Protein AF-A0A6A4ZRY7-F1 (afdb_monomer_lite)

pLDDT: mean 77.62, std 22.03, range [27.09, 97.88]

Structure (mmCIF, N/CA/C/O backbone):
data_AF-A0A6A4ZRY7-F1
#
_entry.id   AF-A0A6A4ZRY7-F1
#
loop_
_atom_site.group_PDB
_atom_site.id
_atom_site.type_symbol
_atom_site.label_atom_id
_atom_site.label_alt_id
_atom_site.label_comp_id
_atom_site.label_asym_id
_atom_site.label_entity_id
_atom_site.label_seq_id
_atom_site.pdbx_PDB_ins_code
_atom_site.Cartn_x
_atom_site.Cartn_y
_atom_site.Cartn_z
_atom_site.occupancy
_atom_site.B_iso_or_equiv
_atom_site.auth_seq_id
_atom_site.auth_comp_id
_atom_site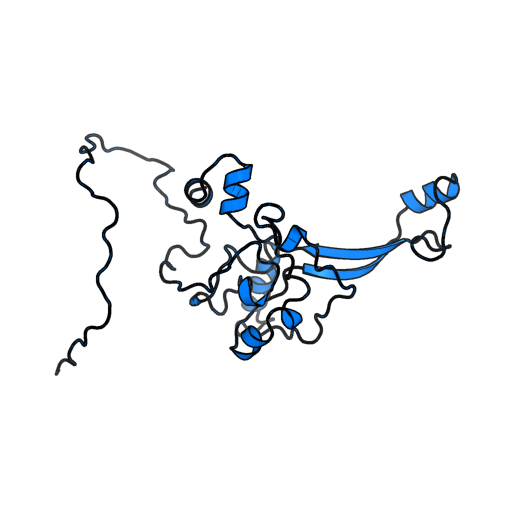.auth_asym_id
_atom_site.auth_atom_id
_atom_site.pdbx_PDB_model_num
ATOM 1 N N . MET A 1 1 ? 47.381 -11.013 -27.608 1.00 44.03 1 MET A N 1
ATOM 2 C CA . MET A 1 1 ? 46.246 -10.418 -28.343 1.00 44.03 1 MET A CA 1
ATOM 3 C C . MET A 1 1 ? 45.794 -11.382 -29.425 1.00 44.03 1 MET A C 1
ATOM 5 O O . MET A 1 1 ? 46.589 -11.689 -30.299 1.00 44.03 1 MET A O 1
ATOM 9 N N . ALA A 1 2 ? 44.540 -11.823 -29.379 1.00 30.62 2 ALA A N 1
ATOM 10 C CA . ALA A 1 2 ? 43.789 -12.268 -30.549 1.00 30.62 2 ALA A CA 1
ATOM 11 C C . ALA A 1 2 ? 42.305 -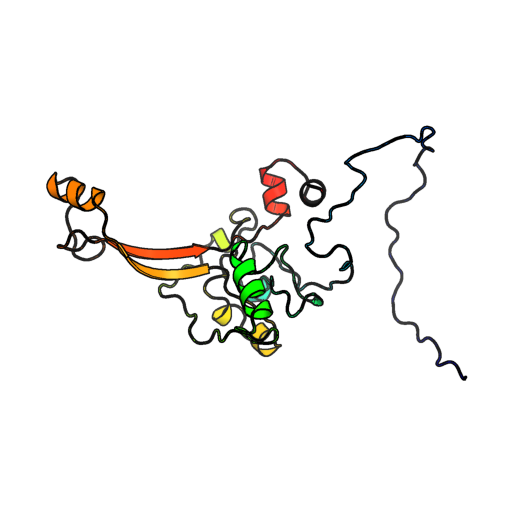12.015 -30.251 1.00 30.62 2 ALA A C 1
ATOM 13 O O . ALA A 1 2 ? 41.768 -12.486 -29.253 1.00 30.62 2 ALA A O 1
ATOM 14 N N . SER A 1 3 ? 41.714 -11.155 -31.075 1.00 31.28 3 SER A N 1
ATOM 15 C CA . SER A 1 3 ? 40.370 -10.593 -30.957 1.00 31.28 3 SER A CA 1
ATOM 16 C C . SER A 1 3 ? 39.295 -11.665 -31.151 1.00 31.28 3 SER A C 1
ATOM 18 O O . SER A 1 3 ? 39.283 -12.357 -32.171 1.00 31.28 3 SER A O 1
ATOM 20 N N . LEU A 1 4 ? 38.374 -11.783 -30.190 1.00 29.19 4 LEU A N 1
ATOM 21 C CA . LEU A 1 4 ? 37.148 -12.560 -30.355 1.00 29.19 4 LEU A CA 1
ATOM 22 C C . LEU A 1 4 ? 36.132 -11.736 -31.159 1.00 29.19 4 LEU A C 1
ATOM 24 O O . LEU A 1 4 ? 35.782 -10.608 -30.811 1.00 29.19 4 LEU A O 1
ATOM 28 N N . LYS A 1 5 ? 35.703 -12.329 -32.276 1.00 32.12 5 LYS A N 1
ATOM 29 C CA . LYS A 1 5 ? 34.790 -11.787 -33.289 1.00 32.12 5 LYS A CA 1
ATOM 30 C C . LYS A 1 5 ? 33.473 -11.274 -32.689 1.00 32.12 5 LYS A C 1
ATOM 32 O O . LYS A 1 5 ? 32.834 -11.955 -31.892 1.00 32.12 5 LYS A O 1
ATOM 37 N N . LYS A 1 6 ? 33.016 -10.115 -33.180 1.00 28.78 6 LYS A N 1
ATOM 38 C CA . LYS A 1 6 ? 31.637 -9.629 -33.016 1.00 28.78 6 LYS A CA 1
ATOM 39 C C . LYS A 1 6 ? 30.668 -10.595 -33.699 1.00 28.78 6 LYS A C 1
ATOM 41 O O . LYS A 1 6 ? 30.752 -10.783 -34.911 1.00 28.78 6 LYS A O 1
ATOM 46 N N . VAL A 1 7 ? 29.720 -11.134 -32.937 1.00 29.03 7 VAL A N 1
ATOM 47 C CA . VAL A 1 7 ? 28.514 -11.771 -33.476 1.00 29.03 7 VAL A CA 1
ATOM 48 C C . VAL A 1 7 ? 27.358 -10.781 -33.357 1.00 29.03 7 VAL A C 1
ATOM 50 O O . VAL A 1 7 ? 27.129 -10.173 -32.314 1.00 29.03 7 VAL A O 1
ATOM 53 N N . SER A 1 8 ? 26.685 -10.571 -34.483 1.00 39.78 8 SER A N 1
ATOM 54 C CA . SER A 1 8 ? 25.610 -9.614 -34.707 1.00 39.78 8 SER A CA 1
ATOM 55 C C . SER A 1 8 ? 24.243 -10.220 -34.394 1.00 39.78 8 SER A C 1
ATOM 57 O O . SER A 1 8 ? 23.739 -11.005 -35.192 1.00 39.78 8 SER A O 1
ATOM 59 N N . THR A 1 9 ? 23.592 -9.793 -33.314 1.00 29.89 9 THR A N 1
ATOM 60 C CA . THR A 1 9 ? 22.144 -10.004 -33.125 1.00 29.89 9 THR A CA 1
ATOM 61 C C . THR A 1 9 ? 21.521 -8.886 -32.291 1.00 29.89 9 THR A C 1
ATOM 63 O O . THR A 1 9 ? 20.995 -9.127 -31.212 1.00 29.89 9 THR A O 1
ATOM 66 N N . LEU A 1 10 ? 21.553 -7.648 -32.785 1.00 27.09 10 LEU A N 1
ATOM 67 C CA . LEU A 1 10 ? 20.585 -6.629 -32.369 1.00 27.09 10 LEU A CA 1
ATOM 68 C C . LEU A 1 10 ? 20.109 -5.881 -33.614 1.00 27.09 10 LEU A C 1
ATOM 70 O O . LEU A 1 10 ? 20.892 -5.270 -34.340 1.00 27.09 10 LEU A O 1
ATOM 74 N N . GLY A 1 11 ? 18.814 -6.034 -33.890 1.00 30.30 11 GLY A N 1
ATOM 75 C CA . GLY A 1 11 ? 18.128 -5.489 -35.051 1.00 30.30 11 GLY A CA 1
ATOM 76 C C . GLY A 1 11 ? 18.114 -3.959 -35.099 1.00 30.30 11 GLY A C 1
ATOM 77 O O . GLY A 1 11 ? 18.392 -3.260 -34.128 1.00 30.30 11 GLY A O 1
ATOM 78 N N . LYS A 1 12 ? 17.784 -3.457 -36.290 1.00 27.72 12 LYS A N 1
ATOM 79 C CA . LYS A 1 12 ? 17.753 -2.046 -36.688 1.00 27.72 12 LYS A CA 1
ATOM 80 C C . LYS A 1 12 ? 17.023 -1.159 -35.662 1.00 27.72 12 LYS A C 1
ATOM 82 O O . LYS A 1 12 ? 15.825 -1.324 -35.436 1.00 27.72 12 LYS A O 1
ATOM 87 N N . ARG A 1 13 ? 17.731 -0.160 -35.115 1.00 30.47 13 ARG A N 1
ATOM 88 C CA . ARG A 1 13 ? 17.136 1.020 -34.457 1.00 30.47 13 ARG A CA 1
ATOM 89 C C . ARG A 1 13 ? 16.128 1.668 -35.417 1.00 30.47 13 ARG A C 1
ATOM 91 O O . ARG A 1 13 ? 16.496 2.007 -36.540 1.00 30.47 13 ARG A O 1
ATOM 98 N N . LYS A 1 14 ? 14.884 1.884 -34.978 1.00 31.78 14 LYS A N 1
ATOM 99 C CA . LYS A 1 14 ? 13.986 2.845 -35.638 1.00 31.78 14 LYS A CA 1
ATOM 100 C C . LYS A 1 14 ? 14.474 4.261 -35.315 1.00 31.78 14 LYS A C 1
ATOM 102 O O . LYS A 1 14 ? 14.733 4.563 -34.152 1.00 31.78 14 LYS A O 1
ATOM 107 N N . LYS A 1 15 ? 14.626 5.088 -36.354 1.00 30.14 15 LYS A N 1
ATOM 108 C CA . LYS A 1 15 ? 14.909 6.525 -36.254 1.00 30.14 15 LYS A CA 1
ATOM 109 C C . LYS A 1 15 ? 13.755 7.219 -35.522 1.00 30.14 15 LYS A C 1
ATOM 111 O O . LYS A 1 15 ? 12.595 6.965 -35.844 1.00 30.14 15 LYS A O 1
ATOM 116 N N . SER A 1 16 ? 14.076 8.065 -34.544 1.00 31.84 16 SER A N 1
ATOM 117 C CA . SER A 1 16 ? 13.169 9.126 -34.108 1.00 31.84 16 SER A CA 1
ATOM 118 C C . SER A 1 16 ? 13.023 10.129 -35.251 1.00 31.84 16 SER A C 1
ATOM 120 O O . SER A 1 16 ? 13.974 10.328 -36.003 1.00 31.84 16 SER A O 1
ATOM 122 N N . ILE A 1 17 ? 11.828 10.698 -35.366 1.00 34.66 17 ILE A N 1
ATOM 123 C CA . ILE A 1 17 ? 11.407 11.708 -36.345 1.00 34.66 17 ILE A CA 1
ATOM 124 C C . ILE A 1 17 ? 12.492 12.777 -36.577 1.00 34.66 17 ILE A C 1
ATOM 126 O O . ILE A 1 17 ? 13.197 13.166 -35.645 1.00 34.66 17 ILE A O 1
ATOM 130 N N . ASP A 1 18 ? 12.632 13.154 -37.849 1.00 30.80 18 ASP A N 1
ATOM 131 C CA . ASP A 1 18 ? 13.778 13.799 -38.486 1.00 30.80 18 ASP A CA 1
ATOM 132 C C . ASP A 1 18 ? 14.242 15.130 -37.871 1.00 30.80 18 ASP A C 1
ATOM 134 O O . ASP A 1 18 ? 13.465 15.953 -37.391 1.00 30.80 18 ASP A O 1
ATOM 138 N N . ALA A 1 19 ? 15.561 15.324 -37.925 1.00 37.78 19 ALA A N 1
ATOM 139 C CA . ALA A 1 19 ? 16.319 16.455 -37.397 1.00 37.78 19 ALA A CA 1
ATOM 140 C C . ALA A 1 19 ? 16.513 17.590 -38.427 1.00 37.78 19 ALA A C 1
ATOM 142 O O . ALA A 1 19 ? 17.514 18.301 -38.365 1.00 37.78 19 ALA A O 1
ATOM 143 N N . GLU A 1 20 ? 15.611 17.743 -39.399 1.00 33.19 20 GLU A N 1
ATOM 144 C CA . GLU A 1 20 ? 15.870 18.590 -40.578 1.00 33.19 20 GLU A CA 1
ATOM 145 C C . GLU A 1 20 ? 15.291 20.017 -40.504 1.00 33.19 20 GLU A C 1
ATOM 147 O O . GLU A 1 20 ? 15.592 20.817 -41.380 1.00 33.19 20 GLU A O 1
ATOM 152 N N . ASP A 1 21 ? 14.596 20.403 -39.422 1.00 41.97 21 ASP A N 1
ATOM 153 C CA . ASP A 1 21 ? 13.997 21.752 -39.278 1.00 41.97 21 ASP A CA 1
ATOM 154 C C . ASP A 1 21 ? 14.463 22.567 -38.050 1.00 41.97 21 ASP A C 1
ATOM 156 O O . ASP A 1 21 ? 13.791 23.494 -37.591 1.00 41.97 21 ASP A O 1
ATOM 160 N N . VAL A 1 22 ? 15.642 22.280 -37.489 1.00 39.84 22 VAL A N 1
ATOM 161 C CA . VAL A 1 22 ? 16.152 23.058 -36.343 1.00 39.84 22 VAL A CA 1
ATOM 162 C C . VAL A 1 22 ? 17.015 24.231 -36.830 1.00 39.84 22 VAL A C 1
ATOM 164 O O . VAL A 1 22 ? 18.187 24.057 -37.166 1.00 39.84 22 VAL A O 1
ATOM 167 N N . LYS A 1 23 ? 16.447 25.448 -36.857 1.00 39.97 23 LYS A N 1
ATOM 168 C CA . LYS A 1 23 ? 17.207 26.696 -37.084 1.00 39.97 23 LYS A CA 1
ATOM 169 C C . LYS A 1 23 ? 18.342 26.844 -36.054 1.00 39.97 23 LYS A C 1
ATOM 171 O O . LYS A 1 23 ? 18.151 26.571 -34.870 1.00 39.97 23 LYS A O 1
ATOM 176 N N . LYS A 1 24 ? 19.513 27.314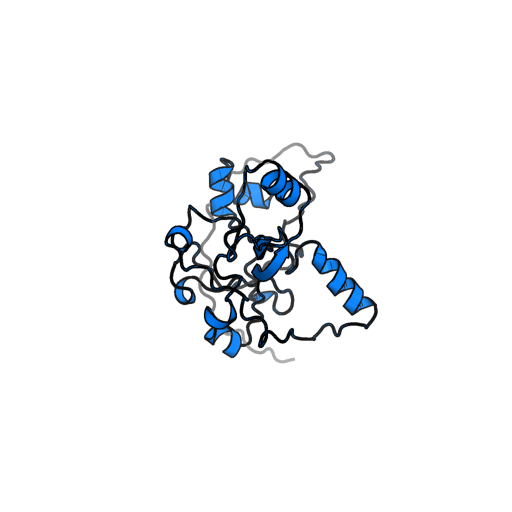 -36.508 1.00 42.16 24 LYS A N 1
ATOM 177 C CA . LYS A 1 24 ? 20.669 27.644 -35.651 1.00 42.16 24 LYS A CA 1
ATOM 178 C C . LYS A 1 24 ? 20.306 28.770 -34.676 1.00 42.16 24 LYS A C 1
ATOM 180 O O . LYS A 1 24 ? 19.786 29.797 -35.095 1.00 42.16 24 LYS A O 1
ATOM 185 N N . ILE A 1 25 ? 20.600 28.560 -33.395 1.00 42.06 25 ILE A N 1
ATOM 186 C CA . ILE A 1 25 ? 20.419 29.546 -32.322 1.00 42.06 25 ILE A CA 1
ATOM 187 C C . ILE A 1 25 ? 21.682 30.410 -32.260 1.00 42.06 25 ILE A C 1
ATOM 189 O O . ILE A 1 25 ? 22.781 29.872 -32.107 1.00 42.06 25 ILE A O 1
ATOM 193 N N . GLU A 1 26 ? 21.514 31.721 -32.430 1.00 38.00 26 GLU A N 1
ATOM 194 C CA . GLU A 1 26 ? 22.607 32.676 -32.661 1.00 38.00 26 GLU A CA 1
ATOM 195 C C . GLU A 1 26 ? 23.135 33.376 -31.403 1.00 38.00 26 GLU A C 1
ATOM 197 O O . GLU A 1 26 ? 24.244 33.892 -31.465 1.00 38.00 26 GLU A O 1
ATOM 202 N N . ASP A 1 27 ? 22.451 33.316 -30.254 1.00 40.22 27 ASP A N 1
ATOM 203 C CA . ASP A 1 27 ? 22.937 33.971 -29.031 1.00 40.22 27 ASP A CA 1
ATOM 204 C C . ASP A 1 27 ? 23.208 32.993 -27.887 1.00 40.22 27 ASP A C 1
ATOM 206 O O . ASP A 1 27 ? 22.335 32.256 -27.417 1.00 40.22 27 ASP A O 1
ATOM 210 N N . LYS A 1 28 ? 24.466 33.015 -27.444 1.00 48.69 28 LYS A N 1
ATOM 211 C CA . LYS A 1 28 ? 24.989 32.363 -26.247 1.00 48.69 28 LYS A CA 1
ATOM 212 C C . LYS A 1 28 ? 25.389 33.456 -25.274 1.00 48.69 28 LYS A C 1
ATOM 214 O O . LYS A 1 28 ? 26.201 34.285 -25.668 1.00 48.69 28 LYS A O 1
ATOM 219 N N . ASP A 1 29 ? 24.828 33.382 -24.064 1.00 41.84 29 ASP A N 1
ATOM 220 C CA . ASP A 1 29 ? 25.338 33.870 -22.766 1.00 41.84 29 ASP A CA 1
ATOM 221 C C . ASP A 1 29 ? 24.179 34.455 -21.926 1.00 41.84 29 ASP A C 1
ATOM 223 O O . ASP A 1 29 ? 23.365 35.204 -22.444 1.00 41.84 29 ASP A O 1
ATOM 227 N N . LEU A 1 30 ? 23.959 34.183 -20.634 1.00 48.75 30 LEU A N 1
ATOM 228 C CA . LEU A 1 30 ? 24.671 33.449 -19.585 1.00 48.75 30 LEU A CA 1
ATOM 229 C C . LEU A 1 30 ? 23.637 33.097 -18.484 1.00 48.75 30 LEU A C 1
ATOM 231 O O . LEU A 1 30 ? 22.842 33.946 -18.092 1.00 48.75 30 LEU A O 1
ATOM 235 N N . PHE A 1 31 ? 23.707 31.863 -17.968 1.00 38.97 31 PHE A N 1
ATOM 236 C CA . PHE A 1 31 ? 22.942 31.285 -16.842 1.00 38.97 31 PHE A CA 1
ATOM 237 C C . PHE A 1 31 ? 21.414 31.111 -17.027 1.00 38.97 31 PHE A C 1
ATOM 239 O O . PHE A 1 31 ? 20.624 32.014 -16.768 1.00 38.97 31 PHE A O 1
ATOM 246 N N . ASP A 1 32 ? 20.995 29.883 -17.369 1.00 43.53 32 ASP A N 1
ATOM 247 C CA . ASP A 1 32 ? 19.593 29.436 -17.319 1.00 43.53 32 ASP A CA 1
ATOM 248 C C . ASP A 1 32 ? 19.432 28.327 -16.254 1.00 43.53 32 ASP A C 1
ATOM 250 O O . ASP A 1 32 ? 19.996 27.238 -16.426 1.00 43.53 32 ASP A O 1
ATOM 254 N N . PRO A 1 33 ? 18.665 28.535 -15.168 1.00 39.03 33 PRO A N 1
ATOM 255 C CA . PRO A 1 33 ? 18.362 27.497 -14.178 1.00 39.03 33 PRO A CA 1
ATOM 256 C C . PRO A 1 33 ? 17.588 26.290 -14.751 1.00 39.03 33 PRO A C 1
ATOM 258 O O . PRO A 1 33 ? 17.473 25.278 -14.066 1.00 39.03 33 PRO A O 1
ATOM 261 N N . LYS A 1 34 ? 17.125 26.334 -16.012 1.00 41.97 34 LYS A N 1
ATOM 262 C CA . LYS A 1 34 ? 16.603 25.171 -16.762 1.00 41.97 34 LYS A CA 1
ATOM 263 C C . LYS A 1 34 ? 17.686 24.273 -17.373 1.00 41.97 34 LYS A C 1
ATOM 265 O O . LYS A 1 34 ? 17.364 23.222 -17.922 1.00 41.97 34 LYS A O 1
ATOM 270 N N . SER A 1 35 ? 18.958 24.669 -17.315 1.00 39.56 35 SER A N 1
ATOM 271 C CA . SER A 1 35 ? 20.072 23.907 -17.904 1.00 39.56 35 SER A CA 1
ATOM 272 C C . SER A 1 35 ? 20.676 22.855 -16.968 1.00 39.56 35 SER A C 1
ATOM 274 O O . SER A 1 35 ? 21.446 22.007 -17.419 1.00 39.56 35 SER A O 1
ATOM 276 N N . VAL A 1 36 ? 20.286 22.838 -15.688 1.00 38.78 36 VAL A N 1
ATOM 277 C CA . VAL A 1 36 ? 20.593 21.716 -14.795 1.00 38.78 36 VAL A CA 1
ATOM 278 C C . VAL A 1 36 ? 19.441 20.724 -14.870 1.00 38.78 36 VAL A C 1
ATOM 280 O O . VAL A 1 36 ? 18.435 20.833 -14.177 1.00 38.78 36 VAL A O 1
ATOM 283 N N . TYR A 1 37 ? 19.605 19.753 -15.763 1.00 51.06 37 TYR A N 1
ATOM 284 C CA . TYR A 1 37 ? 18.761 18.572 -15.855 1.00 51.06 37 TYR A CA 1
ATOM 285 C C . TYR A 1 37 ? 18.793 17.809 -14.525 1.00 51.06 37 TYR A C 1
ATOM 287 O O . TYR A 1 37 ? 19.747 17.087 -14.231 1.00 51.06 37 TYR A O 1
ATOM 295 N N . VAL A 1 38 ? 17.740 17.945 -13.723 1.00 44.78 38 VAL A N 1
ATOM 296 C CA . VAL A 1 38 ? 17.466 17.018 -12.627 1.00 44.78 38 VAL A CA 1
ATOM 297 C C . VAL A 1 38 ? 16.406 16.053 -13.135 1.00 44.78 38 VAL A C 1
ATOM 299 O O . VAL A 1 38 ? 15.219 16.354 -13.151 1.00 44.78 38 VAL A O 1
ATOM 302 N N . SER A 1 39 ? 16.839 14.884 -13.609 1.00 44.38 39 SER A N 1
ATOM 303 C CA . SER A 1 39 ? 15.909 13.785 -13.865 1.00 44.38 39 SER A CA 1
ATOM 304 C C . SER A 1 39 ? 15.162 13.469 -12.569 1.00 44.38 39 SER A C 1
ATOM 306 O O . SER A 1 39 ? 15.805 13.209 -11.553 1.00 44.38 39 SER A O 1
ATOM 308 N N . LEU A 1 40 ? 13.82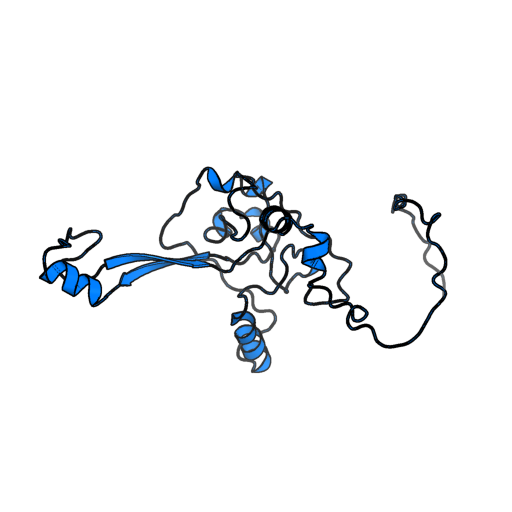8 13.376 -12.599 1.00 44.59 40 LEU A N 1
ATOM 309 C CA . LEU A 1 40 ? 13.025 12.874 -11.469 1.00 44.59 40 LEU A CA 1
ATOM 310 C C . LEU A 1 40 ? 13.360 11.427 -11.055 1.00 44.59 40 LEU A C 1
ATOM 312 O O . LEU A 1 40 ? 12.786 10.871 -10.117 1.00 44.59 40 LEU A O 1
ATOM 316 N N . THR A 1 41 ? 14.281 10.769 -11.750 1.00 47.09 41 THR A N 1
ATOM 317 C CA . THR A 1 41 ? 14.862 9.513 -11.297 1.00 47.09 41 THR A CA 1
ATOM 318 C C . THR A 1 41 ? 15.947 9.802 -10.270 1.00 47.09 41 THR A C 1
ATOM 320 O O . T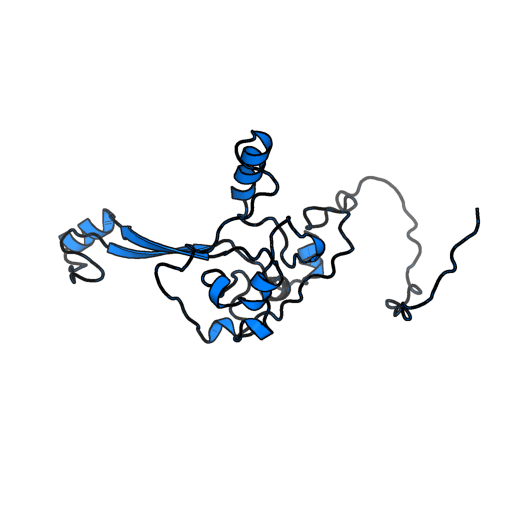HR A 1 41 ? 16.915 10.487 -10.581 1.00 47.09 41 THR A O 1
ATOM 323 N N . SER A 1 42 ? 15.860 9.184 -9.091 1.00 41.31 42 SER A N 1
ATOM 324 C CA . SER A 1 42 ? 16.861 9.286 -8.016 1.00 41.31 42 SER A CA 1
ATOM 325 C C . SER A 1 42 ? 18.310 8.943 -8.431 1.00 41.31 42 SER A C 1
ATOM 327 O O . SER A 1 42 ? 19.216 9.116 -7.624 1.00 41.31 42 SER A O 1
ATOM 329 N N . HIS A 1 43 ? 18.541 8.470 -9.665 1.00 43.47 43 HIS A N 1
ATOM 330 C CA . HIS A 1 43 ? 19.849 8.146 -10.233 1.00 43.47 43 HIS A CA 1
ATOM 331 C C . HIS A 1 43 ? 19.924 8.564 -11.716 1.00 43.47 43 HIS A C 1
ATOM 333 O O . HIS A 1 43 ? 19.386 7.873 -12.584 1.00 43.47 43 HIS A O 1
ATOM 339 N N . ALA A 1 44 ? 20.608 9.677 -12.001 1.00 33.38 44 ALA A N 1
ATOM 340 C CA . ALA A 1 44 ? 20.731 10.290 -13.332 1.00 33.38 44 ALA A CA 1
ATOM 341 C C . ALA A 1 44 ? 21.403 9.399 -14.405 1.00 33.38 44 ALA A C 1
ATOM 343 O O . ALA A 1 44 ? 21.228 9.642 -15.595 1.00 33.38 44 ALA A O 1
ATOM 344 N N . GLU A 1 45 ? 22.119 8.342 -14.008 1.00 38.34 45 GLU A N 1
ATOM 345 C CA . GLU A 1 45 ? 22.890 7.473 -14.916 1.00 38.34 45 GLU A CA 1
ATOM 346 C C . GLU A 1 45 ? 22.197 6.144 -15.275 1.00 38.34 45 GLU A C 1
ATOM 348 O O . GLU A 1 45 ? 22.724 5.350 -16.051 1.00 38.34 45 GLU A O 1
ATOM 353 N N . THR A 1 46 ? 20.991 5.881 -14.763 1.00 48.25 46 THR A N 1
ATOM 354 C CA . THR A 1 46 ? 20.328 4.567 -14.924 1.00 48.25 46 THR A CA 1
ATOM 355 C C . THR A 1 46 ? 19.410 4.509 -16.151 1.00 48.25 46 THR A C 1
ATOM 357 O O . THR A 1 46 ? 18.325 3.931 -16.112 1.00 48.25 46 THR A O 1
ATOM 360 N N . PHE A 1 47 ? 19.821 5.105 -17.273 1.00 37.25 47 PHE A N 1
ATOM 361 C CA . PHE A 1 47 ? 19.134 4.955 -18.563 1.00 37.25 47 PHE A CA 1
ATOM 362 C C . PHE A 1 47 ? 19.538 3.625 -19.222 1.00 37.25 47 PHE A C 1
ATOM 364 O O . PHE A 1 47 ? 20.303 3.566 -20.180 1.00 37.25 47 PHE A O 1
ATOM 371 N N . GLY A 1 48 ? 19.033 2.529 -18.658 1.00 45.50 48 GLY A N 1
ATOM 372 C CA . GLY A 1 48 ? 19.326 1.162 -19.097 1.00 45.50 48 GLY A CA 1
ATOM 373 C C . GLY A 1 48 ? 18.502 0.108 -18.362 1.00 45.50 48 GLY A C 1
ATOM 374 O O . GLY A 1 48 ? 18.995 -0.981 -18.080 1.00 45.50 48 GLY A O 1
ATOM 375 N N . VAL A 1 49 ? 17.271 0.447 -17.988 1.00 56.38 49 VAL A N 1
ATOM 376 C CA . VAL A 1 49 ? 16.364 -0.452 -17.273 1.00 56.38 49 VAL A CA 1
ATOM 377 C C . VAL A 1 49 ? 15.402 -1.082 -18.273 1.00 56.38 49 VAL A C 1
ATOM 379 O O . VAL A 1 49 ? 14.782 -0.385 -19.075 1.00 56.38 49 VAL A O 1
ATOM 382 N N . GLU A 1 50 ? 15.293 -2.405 -18.239 1.00 64.31 50 GLU A N 1
ATOM 383 C CA . GLU A 1 50 ? 14.229 -3.175 -18.881 1.00 64.31 50 GLU A CA 1
ATOM 384 C C . GLU A 1 50 ? 13.177 -3.448 -17.790 1.00 64.31 50 GLU A C 1
ATOM 386 O O . GLU A 1 50 ? 13.144 -4.542 -17.220 1.00 64.31 50 GLU A O 1
ATOM 391 N N . PRO A 1 51 ? 12.381 -2.431 -17.390 1.00 74.62 51 PRO A N 1
ATOM 392 C CA . PRO A 1 51 ? 11.498 -2.547 -16.242 1.00 74.62 51 PRO A CA 1
ATOM 393 C C . PRO A 1 51 ? 10.421 -3.595 -16.506 1.00 74.62 51 PRO A C 1
ATOM 395 O O . PRO A 1 51 ? 9.945 -3.755 -17.637 1.00 74.62 51 PRO A O 1
ATOM 398 N N . VAL A 1 52 ? 9.953 -4.242 -15.438 1.00 79.25 52 VAL A N 1
ATOM 399 C CA . VAL A 1 52 ? 8.752 -5.077 -15.522 1.00 79.25 52 VAL A CA 1
ATOM 400 C C . VAL A 1 52 ? 7.581 -4.178 -15.917 1.00 79.25 52 VAL A C 1
ATOM 402 O O . VAL A 1 52 ? 7.188 -3.281 -15.167 1.00 79.25 52 VAL A O 1
ATOM 405 N N . ARG A 1 53 ? 7.042 -4.382 -17.123 1.00 80.75 53 ARG A N 1
ATOM 406 C CA . ARG A 1 53 ? 5.959 -3.551 -17.658 1.00 80.75 53 ARG A CA 1
ATOM 407 C C . ARG A 1 53 ? 4.672 -3.789 -16.879 1.00 80.75 53 ARG A C 1
ATOM 409 O O . ARG A 1 53 ? 4.200 -4.918 -16.798 1.00 80.75 53 ARG A O 1
ATOM 416 N N . VAL A 1 54 ? 4.066 -2.704 -16.406 1.00 86.44 54 VAL A N 1
ATOM 417 C CA . VAL A 1 54 ? 2.775 -2.732 -15.712 1.00 86.44 54 VAL A CA 1
ATOM 418 C C . VAL A 1 54 ? 1.672 -2.308 -16.672 1.00 86.44 54 VAL A C 1
ATOM 420 O O . VAL A 1 54 ? 1.727 -1.227 -17.262 1.00 86.44 54 VAL A O 1
ATOM 423 N N . LYS A 1 55 ? 0.637 -3.136 -16.813 1.00 88.56 55 LYS A N 1
ATOM 424 C CA . LYS A 1 55 ? -0.609 -2.776 -17.499 1.00 88.56 55 LYS A CA 1
ATOM 425 C C . LYS A 1 55 ? -1.567 -2.168 -16.480 1.00 88.56 55 LYS A C 1
ATOM 427 O O . LYS A 1 55 ? -2.420 -2.865 -15.936 1.00 88.56 55 LYS A O 1
ATOM 432 N N . TRP A 1 56 ? -1.388 -0.879 -16.194 1.00 89.25 56 TRP A N 1
ATOM 433 C CA . TRP A 1 56 ? -2.182 -0.164 -15.191 1.00 89.25 56 TRP A CA 1
ATOM 434 C C . TRP A 1 56 ? -3.694 -0.309 -15.430 1.00 89.25 56 TRP A C 1
ATOM 436 O O . TRP A 1 56 ? -4.144 -0.375 -16.574 1.00 89.25 56 TRP A O 1
ATOM 446 N N . GLY A 1 57 ? -4.472 -0.379 -14.347 1.00 89.00 57 GLY A N 1
ATOM 447 C CA . GLY A 1 57 ? -5.926 -0.540 -14.414 1.00 89.00 57 GLY A CA 1
ATOM 448 C C . GLY A 1 57 ? -6.401 -1.909 -14.905 1.00 89.00 57 GLY A C 1
ATOM 449 O O . GLY A 1 57 ? -7.514 -2.020 -15.395 1.00 89.00 57 GLY A O 1
ATOM 450 N N . ARG A 1 58 ? -5.590 -2.971 -14.832 1.00 91.75 58 ARG A N 1
ATOM 451 C CA . ARG A 1 58 ? -6.070 -4.342 -15.074 1.00 91.75 58 ARG A CA 1
ATOM 452 C C . ARG A 1 58 ? -6.535 -4.984 -13.769 1.00 91.75 58 ARG A C 1
ATOM 454 O O . ARG A 1 58 ? -5.799 -4.991 -12.789 1.00 91.75 58 ARG A O 1
ATOM 461 N N . ALA A 1 59 ? -7.744 -5.549 -13.792 1.00 89.31 59 ALA A N 1
ATOM 462 C CA . ALA A 1 59 ? -8.364 -6.197 -12.633 1.00 89.31 59 ALA A CA 1
ATOM 463 C C . ALA A 1 59 ? -7.696 -7.525 -12.241 1.00 89.31 59 ALA A C 1
ATOM 465 O O . ALA A 1 59 ? -7.751 -7.910 -11.079 1.00 89.31 59 ALA A O 1
ATOM 466 N N . ILE A 1 60 ? -7.092 -8.228 -13.205 1.00 89.94 60 ILE A N 1
ATOM 467 C CA . ILE A 1 60 ? -6.396 -9.498 -12.971 1.00 89.94 60 ILE A CA 1
ATOM 468 C C . ILE A 1 60 ? -4.923 -9.186 -12.653 1.00 89.94 60 ILE A C 1
ATOM 470 O O . ILE A 1 60 ? -4.249 -8.634 -13.533 1.00 89.94 60 ILE A O 1
ATOM 474 N N . PRO A 1 61 ? -4.418 -9.533 -11.449 1.00 89.00 61 PRO A N 1
ATOM 475 C CA . PRO A 1 61 ? -3.048 -9.238 -11.025 1.00 89.00 61 PRO A CA 1
ATOM 476 C C . PRO A 1 61 ? -1.980 -9.714 -12.009 1.00 89.00 61 PRO A C 1
ATOM 478 O O . PRO A 1 61 ? -1.149 -8.913 -12.434 1.00 89.00 61 PRO A O 1
ATOM 481 N N . ASP A 1 62 ? -2.058 -10.964 -12.464 1.00 85.31 62 ASP A N 1
ATOM 482 C CA . ASP A 1 62 ? -1.048 -11.556 -13.351 1.00 85.31 62 ASP A CA 1
ATOM 483 C C . ASP A 1 62 ? -0.919 -10.808 -14.683 1.00 85.31 62 ASP A C 1
ATOM 485 O O . ASP A 1 62 ? 0.174 -10.618 -15.212 1.00 85.31 62 ASP A O 1
ATOM 489 N N . ILE A 1 63 ? -2.041 -10.311 -15.217 1.00 88.50 63 ILE A N 1
ATOM 490 C CA . ILE A 1 63 ? -2.055 -9.518 -16.453 1.00 88.50 63 ILE A CA 1
ATOM 491 C C . ILE A 1 63 ? -1.539 -8.098 -16.195 1.00 88.50 63 ILE A C 1
ATOM 493 O O . ILE A 1 63 ? -0.916 -7.499 -17.078 1.00 88.50 63 ILE A O 1
ATOM 497 N N . ARG A 1 64 ? -1.834 -7.537 -15.016 1.00 90.19 64 ARG A N 1
ATOM 498 C CA . ARG A 1 64 ? -1.409 -6.196 -14.605 1.00 90.19 64 ARG A CA 1
ATOM 499 C C . ARG A 1 64 ? 0.102 -6.123 -14.406 1.00 90.19 64 ARG A C 1
ATOM 501 O O . ARG A 1 64 ? 0.712 -5.164 -14.872 1.00 90.19 64 ARG A O 1
ATOM 508 N N . GLY A 1 65 ? 0.667 -7.106 -13.714 1.00 89.44 65 GLY A N 1
ATOM 509 C CA . GLY A 1 65 ? 2.028 -7.084 -13.190 1.00 89.44 65 GLY A CA 1
ATOM 510 C C . GLY A 1 65 ? 2.159 -6.331 -11.849 1.00 89.44 65 GLY A C 1
ATOM 511 O O . GLY A 1 65 ? 1.303 -5.500 -11.505 1.00 89.44 65 GLY A O 1
ATOM 512 N N . PRO A 1 66 ? 3.223 -6.623 -11.079 1.00 91.44 66 PRO A N 1
ATOM 513 C CA . PRO A 1 66 ? 3.474 -6.027 -9.769 1.00 91.44 66 PRO A CA 1
ATOM 514 C C . PRO A 1 66 ? 4.095 -4.632 -9.861 1.00 91.44 66 PRO A C 1
ATOM 516 O O . PRO A 1 66 ? 4.756 -4.282 -10.842 1.00 91.44 66 PRO A O 1
ATOM 519 N N . ILE A 1 67 ? 3.955 -3.858 -8.785 1.00 91.25 67 ILE A N 1
ATOM 520 C CA . ILE A 1 67 ? 4.735 -2.637 -8.578 1.00 91.25 67 ILE A CA 1
ATOM 521 C C . ILE A 1 67 ? 6.039 -2.995 -7.867 1.00 91.25 67 ILE A C 1
ATOM 523 O O . ILE A 1 67 ? 6.043 -3.606 -6.802 1.00 91.25 67 ILE A O 1
ATOM 527 N N . ILE A 1 68 ? 7.159 -2.600 -8.465 1.00 87.75 68 ILE A N 1
ATOM 528 C CA . ILE A 1 68 ? 8.508 -2.871 -7.974 1.00 87.75 68 ILE A CA 1
ATOM 529 C C . ILE A 1 68 ? 9.203 -1.525 -7.784 1.00 87.75 68 ILE A C 1
ATOM 531 O O . ILE A 1 68 ? 9.604 -0.882 -8.754 1.00 87.75 68 ILE A O 1
ATOM 535 N N . GLY A 1 69 ? 9.327 -1.104 -6.523 1.00 81.44 69 GLY A N 1
ATOM 536 C CA . GLY A 1 69 ? 9.988 0.142 -6.101 1.00 81.44 69 GLY A CA 1
ATOM 537 C C . GLY A 1 69 ? 11.250 -0.068 -5.255 1.00 81.44 69 GLY A C 1
ATOM 538 O O . GLY A 1 69 ? 11.765 0.878 -4.663 1.00 81.44 69 GLY A O 1
ATOM 539 N N . THR A 1 70 ? 11.724 -1.311 -5.134 1.00 78.81 70 THR A N 1
ATOM 540 C CA . THR A 1 70 ? 12.956 -1.642 -4.402 1.00 78.81 70 THR A CA 1
ATOM 541 C C . THR A 1 70 ? 14.200 -1.243 -5.199 1.00 78.81 70 THR A C 1
ATOM 543 O O . THR A 1 70 ? 14.222 -1.360 -6.424 1.00 78.81 70 THR A O 1
ATOM 546 N N . ASN A 1 71 ? 15.257 -0.847 -4.486 1.00 72.31 71 ASN A N 1
ATOM 547 C CA . ASN A 1 71 ? 16.578 -0.571 -5.067 1.00 72.31 71 ASN A CA 1
ATOM 548 C C . ASN A 1 71 ? 17.509 -1.800 -5.036 1.00 72.31 71 ASN A C 1
ATOM 550 O O . ASN A 1 71 ? 18.702 -1.702 -5.302 1.00 72.31 71 ASN A O 1
ATOM 554 N N . ARG A 1 72 ? 17.012 -2.978 -4.625 1.00 74.38 72 ARG A N 1
ATOM 555 C CA . ARG A 1 72 ? 17.818 -4.211 -4.669 1.00 74.38 72 ARG A CA 1
ATOM 556 C C . ARG A 1 72 ? 18.072 -4.656 -6.109 1.00 74.38 72 ARG A C 1
ATOM 558 O O . ARG A 1 72 ? 19.156 -5.135 -6.425 1.00 74.38 72 ARG A O 1
ATOM 565 N N . HIS A 1 73 ? 17.060 -4.521 -6.962 1.00 72.88 73 HIS A N 1
ATOM 566 C CA . HIS A 1 73 ? 17.091 -4.962 -8.350 1.00 72.88 73 HIS A CA 1
ATOM 567 C C . HIS A 1 73 ? 16.699 -3.810 -9.278 1.00 72.88 73 HIS A C 1
ATOM 569 O O . HIS A 1 73 ? 15.644 -3.844 -9.912 1.00 72.88 73 HIS A O 1
ATOM 575 N N . ASP A 1 74 ? 17.564 -2.796 -9.361 1.00 69.44 74 ASP A N 1
ATOM 576 C CA . ASP A 1 74 ? 17.303 -1.557 -10.110 1.00 69.44 74 ASP A CA 1
ATOM 577 C C . ASP A 1 74 ? 16.855 -1.809 -11.556 1.00 69.44 74 ASP A C 1
ATOM 579 O O . ASP A 1 74 ? 15.985 -1.106 -12.060 1.00 69.44 74 ASP A O 1
ATOM 583 N N . LYS A 1 75 ? 17.367 -2.875 -12.190 1.00 74.81 75 LYS A N 1
ATOM 584 C CA . LYS A 1 75 ? 17.009 -3.305 -13.554 1.00 74.81 75 LYS A CA 1
ATOM 585 C C . LYS A 1 75 ? 15.511 -3.539 -13.771 1.00 74.81 75 LYS A C 1
ATOM 587 O O . LYS A 1 75 ? 15.015 -3.262 -14.857 1.00 74.81 75 LYS A O 1
ATOM 592 N N . TYR A 1 76 ? 14.817 -4.057 -12.759 1.00 77.94 76 TYR A N 1
ATOM 593 C CA . TYR A 1 76 ? 13.423 -4.507 -12.859 1.00 77.94 76 TYR A CA 1
ATOM 594 C C . TYR A 1 76 ? 12.423 -3.524 -12.249 1.00 77.94 76 TYR A C 1
ATOM 596 O O . TYR A 1 76 ? 11.211 -3.732 -12.346 1.00 77.94 76 TYR A O 1
ATOM 604 N N . ARG A 1 77 ? 12.925 -2.461 -11.619 1.00 81.25 77 ARG A N 1
ATOM 605 C CA . ARG A 1 77 ? 12.135 -1.427 -10.963 1.00 81.25 77 ARG A CA 1
ATOM 606 C C . ARG A 1 77 ? 11.254 -0.700 -11.978 1.00 81.25 77 ARG A C 1
ATOM 608 O O . ARG A 1 77 ? 11.724 -0.274 -13.027 1.00 81.25 77 ARG A O 1
ATOM 615 N N . ASN A 1 78 ? 9.978 -0.531 -11.648 1.00 84.31 78 ASN A N 1
ATOM 616 C CA . ASN A 1 78 ? 8.985 0.126 -12.504 1.00 84.31 78 ASN A CA 1
ATOM 617 C C . ASN A 1 78 ? 8.276 1.312 -11.825 1.00 84.31 78 ASN A C 1
ATOM 619 O O . ASN A 1 78 ? 7.392 1.923 -12.424 1.00 84.31 78 ASN A O 1
ATOM 623 N N . ALA A 1 79 ? 8.694 1.665 -10.607 1.00 84.88 79 ALA A N 1
ATOM 624 C CA . ALA A 1 79 ? 8.227 2.830 -9.863 1.00 84.88 79 ALA A CA 1
ATOM 625 C C . ALA A 1 79 ? 9.356 3.848 -9.630 1.00 84.88 79 ALA A C 1
ATOM 627 O O . ALA A 1 79 ? 10.512 3.478 -9.416 1.00 84.88 79 ALA A O 1
ATOM 628 N N . ILE A 1 80 ? 9.017 5.139 -9.639 1.00 78.19 80 ILE A N 1
ATOM 629 C CA . ILE A 1 80 ? 9.927 6.237 -9.269 1.00 78.19 80 ILE A CA 1
ATOM 630 C C . ILE A 1 80 ? 9.939 6.394 -7.737 1.00 78.19 80 ILE A C 1
ATOM 632 O O . ILE A 1 80 ? 8.941 6.118 -7.080 1.00 78.19 80 ILE A O 1
ATOM 636 N N . GLY A 1 81 ? 11.066 6.835 -7.169 1.00 76.00 81 GLY A N 1
ATOM 637 C CA . GLY A 1 81 ? 11.276 6.939 -5.718 1.00 76.00 81 GLY A CA 1
ATOM 638 C C . GLY A 1 81 ? 11.658 5.618 -5.035 1.00 76.00 81 GLY A C 1
ATOM 639 O O . GLY A 1 81 ? 11.707 4.567 -5.671 1.00 76.00 81 GLY A O 1
ATOM 640 N N . ALA A 1 82 ? 11.980 5.677 -3.746 1.00 72.94 82 ALA A N 1
ATOM 641 C CA . ALA A 1 82 ? 12.325 4.500 -2.952 1.00 72.94 82 ALA A CA 1
ATOM 642 C C . ALA A 1 82 ? 11.095 3.957 -2.209 1.00 72.94 82 ALA A C 1
ATOM 644 O O . ALA A 1 82 ? 10.249 4.725 -1.745 1.00 72.94 82 ALA A O 1
ATOM 645 N N . HIS A 1 83 ? 11.017 2.632 -2.057 1.00 81.62 83 HIS A N 1
ATOM 646 C CA . HIS A 1 83 ? 10.030 1.996 -1.177 1.00 81.62 83 HIS A CA 1
ATOM 647 C C . HIS A 1 83 ? 10.116 2.560 0.257 1.00 81.62 83 HIS A C 1
ATOM 649 O O . HIS A 1 83 ? 11.217 2.770 0.775 1.00 81.62 83 HIS A O 1
ATOM 655 N N . GLY A 1 84 ? 8.959 2.826 0.875 1.00 79.56 84 GLY A N 1
ATOM 656 C CA . GLY A 1 84 ? 8.841 3.474 2.186 1.00 79.56 84 GLY A CA 1
ATOM 657 C C . GLY A 1 84 ? 8.837 5.008 2.161 1.00 79.56 84 GLY A C 1
ATOM 658 O O . GLY A 1 84 ? 8.821 5.630 3.222 1.00 79.56 84 GLY A O 1
ATOM 659 N N . GLY A 1 85 ? 8.874 5.643 0.983 1.00 78.88 85 GLY A N 1
ATOM 660 C CA . GLY A 1 85 ? 8.721 7.096 0.848 1.00 78.88 85 GLY A CA 1
ATOM 661 C C . GLY A 1 85 ? 9.708 7.890 1.713 1.00 78.88 85 GLY A C 1
ATOM 662 O O . GLY A 1 85 ? 10.910 7.624 1.705 1.00 78.88 85 GLY A O 1
ATOM 663 N N . SER A 1 86 ? 9.207 8.848 2.498 1.00 79.75 86 SER A N 1
ATOM 664 C CA . SER A 1 86 ? 10.024 9.641 3.433 1.00 79.75 86 SER A CA 1
ATOM 665 C C . SER A 1 86 ? 10.699 8.794 4.522 1.00 79.75 86 SER A C 1
ATOM 667 O O . SER A 1 86 ? 11.776 9.152 4.996 1.00 79.75 86 SER A O 1
ATOM 669 N N . TYR A 1 87 ? 10.135 7.634 4.871 1.00 84.31 87 TYR A N 1
ATOM 670 C CA . TYR A 1 87 ? 10.714 6.716 5.852 1.00 84.31 87 TYR A CA 1
ATOM 671 C C . TYR A 1 87 ? 11.891 5.897 5.301 1.00 84.31 87 TYR A C 1
ATOM 673 O O . TYR A 1 87 ? 12.590 5.239 6.075 1.00 84.31 87 TYR A O 1
ATOM 681 N N . CYS A 1 88 ? 12.186 5.954 3.995 1.00 83.44 88 CYS A N 1
ATOM 682 C CA . CYS A 1 88 ? 13.337 5.246 3.424 1.00 83.44 88 CYS A CA 1
ATOM 683 C C . CYS A 1 88 ? 14.680 5.673 4.054 1.00 83.44 88 CYS A C 1
ATOM 685 O O . CYS A 1 88 ? 15.622 4.876 4.098 1.00 83.44 88 CYS A O 1
ATOM 687 N N . VAL A 1 89 ? 14.754 6.889 4.613 1.00 87.00 89 VAL A N 1
ATOM 688 C CA . VAL A 1 89 ? 15.935 7.415 5.314 1.00 87.00 89 VAL A CA 1
ATOM 689 C C . VAL A 1 89 ? 16.300 6.548 6.518 1.00 87.00 89 VAL A C 1
ATOM 691 O O . VAL A 1 89 ? 17.480 6.295 6.744 1.00 87.00 89 VAL A O 1
ATOM 694 N N . TYR A 1 90 ? 15.313 6.008 7.243 1.00 89.50 90 TYR A N 1
ATOM 695 C CA . TYR A 1 90 ? 15.569 5.124 8.384 1.00 89.50 90 TYR A CA 1
ATOM 696 C C . TYR A 1 90 ? 16.268 3.834 7.963 1.00 89.50 90 TYR A C 1
ATOM 698 O O . TYR A 1 90 ? 17.160 3.363 8.664 1.00 89.50 90 TYR A O 1
ATOM 706 N N . ARG A 1 91 ? 15.928 3.292 6.785 1.00 86.19 91 ARG A N 1
ATOM 707 C CA . ARG A 1 91 ? 16.659 2.152 6.221 1.00 86.19 91 ARG A CA 1
ATOM 708 C C . ARG A 1 91 ? 18.101 2.538 5.900 1.00 86.19 91 ARG A C 1
ATOM 710 O O . ARG A 1 91 ? 19.007 1.770 6.203 1.00 86.19 91 ARG A O 1
ATOM 717 N N . GLY A 1 92 ? 18.313 3.708 5.295 1.00 87.12 92 GLY A N 1
ATOM 718 C CA . GLY A 1 92 ? 19.653 4.228 5.016 1.00 87.12 92 GLY A CA 1
ATOM 719 C C . GLY A 1 92 ? 20.495 4.363 6.286 1.00 87.12 92 GLY A C 1
ATOM 720 O O . GLY A 1 92 ? 21.614 3.858 6.330 1.00 87.12 92 GLY A O 1
ATOM 721 N N . LEU A 1 93 ? 19.925 4.958 7.337 1.00 92.00 93 LEU A N 1
ATOM 722 C CA . LEU A 1 93 ? 20.579 5.128 8.632 1.00 92.00 93 LEU A CA 1
ATOM 723 C C . LEU A 1 93 ? 20.884 3.787 9.307 1.00 92.00 93 LEU A C 1
ATOM 725 O O . LEU A 1 93 ? 21.994 3.605 9.789 1.00 92.00 93 LEU A O 1
ATOM 729 N N . ALA A 1 94 ? 19.939 2.842 9.303 1.00 91.44 94 ALA A N 1
ATOM 730 C CA . ALA A 1 94 ? 20.137 1.516 9.887 1.00 91.44 94 ALA A CA 1
ATOM 731 C C . ALA A 1 94 ? 21.249 0.724 9.182 1.00 91.44 94 ALA A C 1
ATOM 733 O O . ALA A 1 94 ? 22.004 0.007 9.832 1.00 91.44 94 ALA A O 1
ATOM 734 N N . VAL A 1 95 ? 21.377 0.871 7.859 1.00 90.00 95 VAL A N 1
ATOM 735 C CA . VAL A 1 95 ? 22.492 0.276 7.109 1.00 90.00 95 VAL A CA 1
ATOM 736 C C . VAL A 1 95 ? 23.808 0.978 7.443 1.00 90.00 95 VAL A C 1
ATOM 738 O O . VAL A 1 95 ? 24.809 0.311 7.685 1.00 90.00 95 VAL A O 1
ATOM 741 N N . ALA A 1 96 ? 23.815 2.312 7.495 1.00 91.44 96 ALA A N 1
ATOM 742 C CA . ALA A 1 96 ? 25.015 3.089 7.805 1.00 91.44 96 ALA A CA 1
ATOM 743 C C . ALA A 1 96 ? 25.526 2.859 9.238 1.00 91.44 96 ALA A C 1
ATOM 745 O O . ALA A 1 96 ? 26.734 2.835 9.456 1.00 91.44 96 ALA A O 1
ATOM 746 N N . SER A 1 97 ? 24.627 2.657 10.205 1.00 96.00 97 SER A N 1
ATOM 747 C CA . SER A 1 97 ? 24.973 2.353 11.598 1.00 96.00 97 SER A CA 1
ATOM 748 C C . SER A 1 97 ? 25.325 0.881 11.844 1.00 96.00 97 SER A C 1
ATOM 750 O O . SER A 1 97 ? 25.685 0.527 12.964 1.00 96.00 97 SER A O 1
ATOM 752 N N . GLY A 1 98 ? 25.197 0.013 10.832 1.00 92.94 98 GLY A N 1
ATOM 753 C CA . GLY A 1 98 ? 25.417 -1.431 10.955 1.00 92.94 98 GLY A CA 1
ATOM 754 C C . GLY A 1 98 ? 24.287 -2.198 11.655 1.00 92.94 98 GLY A C 1
ATOM 755 O O . GLY A 1 98 ? 24.401 -3.406 11.839 1.00 92.94 98 GLY A O 1
ATOM 756 N N . ALA A 1 99 ? 23.184 -1.534 12.019 1.00 94.50 99 ALA A N 1
ATOM 757 C CA . ALA A 1 99 ? 22.013 -2.172 12.626 1.00 94.50 99 ALA A CA 1
ATOM 758 C C . ALA A 1 99 ? 21.212 -3.043 11.639 1.00 94.50 99 ALA A C 1
ATOM 760 O O . ALA A 1 99 ? 20.424 -3.891 12.057 1.00 94.50 99 ALA A O 1
ATOM 761 N N . LEU A 1 100 ? 21.389 -2.832 10.331 1.00 89.62 100 LEU A N 1
ATOM 762 C CA . LEU A 1 100 ? 20.757 -3.614 9.273 1.00 89.62 100 LEU A CA 1
ATOM 763 C C . LEU A 1 100 ? 21.771 -3.953 8.179 1.00 89.62 100 LEU A C 1
ATOM 765 O O . LEU A 1 100 ? 22.404 -3.065 7.614 1.00 89.62 100 LEU A O 1
ATOM 769 N N . ASP A 1 101 ? 21.862 -5.226 7.803 1.00 87.88 101 ASP A N 1
ATOM 770 C CA . ASP A 1 101 ? 22.639 -5.606 6.626 1.00 87.88 101 ASP A CA 1
ATOM 771 C C . ASP A 1 101 ? 21.997 -5.053 5.337 1.00 87.88 101 ASP A C 1
ATOM 773 O O . ASP A 1 101 ? 20.793 -5.190 5.092 1.00 87.88 101 ASP A O 1
ATOM 777 N N . LYS A 1 102 ? 22.822 -4.460 4.467 1.00 81.44 102 LYS A N 1
ATOM 778 C CA . LYS A 1 102 ? 22.411 -3.909 3.170 1.00 81.44 102 LYS A CA 1
ATOM 779 C C . LYS A 1 102 ? 21.735 -4.963 2.292 1.00 81.44 102 LYS A C 1
ATOM 781 O O . LYS A 1 102 ? 20.829 -4.607 1.528 1.00 81.44 102 LYS A O 1
ATOM 786 N N . THR A 1 103 ? 22.160 -6.227 2.395 1.00 82.62 103 THR A N 1
ATOM 787 C CA . THR A 1 103 ? 21.632 -7.327 1.577 1.00 82.62 103 THR A CA 1
ATOM 788 C C . THR A 1 103 ? 20.390 -7.995 2.169 1.00 82.62 103 THR A C 1
ATOM 790 O O . THR A 1 103 ? 19.674 -8.677 1.434 1.00 82.62 103 THR A O 1
ATOM 793 N N . SER A 1 104 ? 20.041 -7.694 3.427 1.00 82.25 104 SER A N 1
ATOM 794 C CA . SER A 1 104 ? 18.919 -8.290 4.166 1.00 82.25 104 SER A CA 1
ATOM 795 C C . SER A 1 104 ? 17.576 -8.207 3.433 1.00 82.25 104 SER A C 1
ATOM 797 O O . SER A 1 104 ? 17.108 -7.121 3.058 1.00 82.25 104 SER A O 1
ATOM 799 N N . ASN A 1 105 ? 16.951 -9.366 3.199 1.00 80.38 105 ASN A N 1
ATOM 800 C CA . ASN A 1 105 ? 15.637 -9.500 2.569 1.00 80.38 105 ASN A CA 1
ATOM 801 C C . ASN A 1 105 ? 14.529 -9.495 3.627 1.00 80.38 105 ASN A C 1
ATOM 803 O O . ASN A 1 105 ? 14.603 -10.311 4.544 1.00 80.38 105 ASN A O 1
ATOM 807 N N . PRO A 1 106 ? 13.515 -8.611 3.529 1.00 83.75 106 PRO A N 1
ATOM 808 C CA . PRO A 1 106 ? 12.380 -8.682 4.439 1.00 83.75 106 PRO A CA 1
ATOM 809 C C . PRO A 1 106 ? 11.658 -10.028 4.305 1.00 83.75 106 PRO A C 1
ATOM 811 O O . PRO A 1 106 ? 11.325 -10.455 3.201 1.00 83.75 106 PRO A O 1
ATOM 814 N N . ASP A 1 107 ? 11.387 -10.669 5.440 1.00 87.56 107 ASP A N 1
ATOM 815 C CA . ASP A 1 107 ? 10.468 -11.803 5.504 1.00 87.56 107 ASP A CA 1
ATOM 816 C C . ASP A 1 107 ? 9.029 -11.283 5.425 1.00 87.56 107 ASP A C 1
ATOM 818 O O . ASP A 1 107 ? 8.545 -10.595 6.327 1.00 87.56 107 ASP A O 1
ATOM 822 N N . LEU A 1 108 ? 8.351 -11.595 4.322 1.00 88.19 108 LEU A N 1
ATOM 823 C CA . LEU A 1 108 ? 6.974 -11.177 4.084 1.00 88.19 108 LEU A CA 1
ATOM 824 C C . LEU A 1 108 ? 5.949 -12.242 4.506 1.00 88.19 108 LEU A C 1
ATOM 826 O O . LEU A 1 108 ? 4.755 -11.957 4.480 1.00 88.19 108 LEU A O 1
ATOM 830 N N . SER A 1 109 ? 6.359 -13.433 4.952 1.00 84.31 109 SER A N 1
ATOM 831 C CA . SER A 1 109 ? 5.448 -14.552 5.263 1.00 84.31 109 SER A CA 1
ATOM 832 C C . SER A 1 109 ? 4.342 -14.211 6.276 1.00 84.31 109 SER A C 1
ATOM 834 O O . SER A 1 109 ? 3.277 -14.823 6.265 1.00 84.31 109 SER A O 1
ATOM 836 N N . LYS A 1 110 ? 4.562 -13.198 7.125 1.00 85.38 110 LYS A N 1
ATOM 837 C CA . LYS A 1 110 ? 3.628 -12.730 8.164 1.00 85.38 110 LYS A CA 1
ATOM 838 C C . LYS A 1 110 ? 2.973 -11.383 7.836 1.00 85.38 110 LYS A C 1
ATOM 840 O O . LYS A 1 110 ? 2.607 -10.640 8.741 1.00 85.38 110 LYS A O 1
ATOM 845 N N . THR A 1 111 ? 2.848 -11.051 6.551 1.00 85.25 111 THR A N 1
ATOM 846 C CA . THR A 1 111 ? 2.297 -9.762 6.084 1.00 85.25 111 THR A CA 1
ATOM 847 C C . THR A 1 111 ? 0.870 -9.846 5.544 1.00 85.25 111 THR A C 1
ATOM 849 O O . THR A 1 111 ? 0.370 -8.869 4.989 1.00 85.25 111 THR A O 1
ATOM 852 N N . THR A 1 112 ? 0.181 -10.977 5.732 1.00 87.44 112 THR A N 1
ATOM 853 C CA . THR A 1 112 ? -1.242 -11.100 5.391 1.00 87.44 112 THR A CA 1
ATOM 854 C C . THR A 1 112 ? -2.056 -10.004 6.098 1.00 87.44 112 THR A C 1
ATOM 856 O O . THR A 1 112 ? -1.915 -9.821 7.311 1.00 87.44 112 THR A O 1
ATOM 859 N N . PRO A 1 113 ? -2.919 -9.265 5.380 1.00 90.31 113 PRO A N 1
ATOM 860 C CA . PRO A 1 113 ? -3.634 -8.126 5.944 1.00 90.31 113 PRO A CA 1
ATOM 861 C C . PRO A 1 113 ? -4.676 -8.557 6.987 1.00 90.31 113 PRO A C 1
ATOM 863 O O . PRO A 1 113 ? -5.393 -9.542 6.809 1.00 90.31 113 PRO A O 1
ATOM 866 N N . ALA A 1 114 ? -4.838 -7.764 8.055 1.00 91.75 114 ALA A N 1
ATOM 867 C CA . ALA A 1 114 ? -5.793 -8.054 9.137 1.00 91.75 114 ALA A CA 1
ATOM 868 C C . ALA A 1 114 ? -7.275 -7.995 8.701 1.00 91.75 114 ALA A C 1
ATOM 870 O O . ALA A 1 114 ? -8.175 -8.450 9.419 1.00 91.75 114 ALA A O 1
ATOM 871 N N . ALA A 1 115 ? -7.538 -7.404 7.537 1.00 90.31 115 ALA A N 1
ATOM 872 C CA . ALA A 1 115 ? -8.830 -7.395 6.873 1.00 90.31 115 ALA A CA 1
ATOM 873 C C . ALA A 1 115 ? -8.629 -7.530 5.360 1.00 90.31 115 ALA A C 1
ATOM 875 O O . ALA A 1 115 ? -7.748 -6.890 4.785 1.00 90.31 115 ALA A O 1
ATOM 876 N N . LYS A 1 116 ? -9.475 -8.334 4.713 1.00 86.38 116 LYS A N 1
ATOM 877 C CA . LYS A 1 116 ? -9.507 -8.426 3.252 1.00 86.38 116 LYS A CA 1
ATOM 878 C C . LYS A 1 116 ? -10.207 -7.194 2.685 1.00 86.38 116 LYS A C 1
ATOM 880 O O . LYS A 1 116 ? -11.293 -6.837 3.136 1.00 86.38 116 LYS A O 1
ATOM 885 N N . ILE A 1 117 ? -9.579 -6.559 1.702 1.00 87.06 117 ILE A N 1
ATOM 886 C CA . ILE A 1 117 ? -10.121 -5.411 0.972 1.00 87.06 117 ILE A CA 1
ATOM 887 C C . ILE A 1 117 ? -10.261 -5.831 -0.490 1.00 87.06 117 ILE A C 1
ATOM 889 O O . ILE A 1 117 ? -9.301 -6.352 -1.057 1.00 87.06 117 ILE A O 1
ATOM 893 N N . GLY A 1 118 ? -11.432 -5.589 -1.085 1.00 88.31 118 GLY A N 1
ATOM 894 C CA . GLY A 1 118 ? -11.703 -5.865 -2.497 1.00 88.31 118 GLY A CA 1
ATOM 895 C C . GLY A 1 118 ? -11.678 -7.358 -2.881 1.00 88.31 118 GLY A C 1
ATOM 896 O O . GLY A 1 118 ? -11.820 -8.218 -2.009 1.00 88.31 118 GLY A O 1
ATOM 897 N N . PRO A 1 119 ? -11.517 -7.670 -4.184 1.00 88.50 119 PRO A N 1
ATOM 898 C CA . PRO A 1 119 ? -11.347 -6.718 -5.285 1.00 88.50 119 PRO A CA 1
ATOM 899 C C . PRO A 1 119 ? -12.618 -5.902 -5.557 1.00 88.50 119 PRO A C 1
ATOM 901 O O . PRO A 1 119 ? -13.734 -6.393 -5.403 1.00 88.50 119 PRO A O 1
ATOM 904 N N . PHE A 1 120 ? -12.451 -4.645 -5.976 1.00 92.44 120 PHE A N 1
ATOM 905 C CA . PHE A 1 120 ? -13.556 -3.774 -6.394 1.00 92.44 120 PHE A CA 1
ATOM 906 C C . PHE A 1 120 ? -13.463 -3.473 -7.897 1.00 92.44 120 PHE A C 1
ATOM 908 O O . PHE A 1 120 ? -12.348 -3.349 -8.408 1.00 92.44 120 PHE A O 1
ATOM 915 N N . PRO A 1 121 ? -14.588 -3.264 -8.613 1.00 91.75 121 PRO A N 1
ATOM 916 C CA . PRO A 1 121 ? -14.567 -2.967 -10.051 1.00 91.75 121 PRO A CA 1
ATOM 917 C C . PRO A 1 121 ? -13.665 -1.784 -10.436 1.00 91.75 121 PRO A C 1
ATOM 919 O O . PRO A 1 121 ? -13.002 -1.821 -11.468 1.00 91.75 121 PRO A O 1
ATOM 922 N N . ALA A 1 122 ? -13.563 -0.771 -9.567 1.00 93.25 122 ALA A N 1
ATOM 923 C CA . ALA A 1 122 ? -12.721 0.408 -9.780 1.00 93.25 122 ALA A CA 1
ATOM 924 C C . ALA A 1 122 ? -11.213 0.101 -9.890 1.00 93.25 122 ALA A C 1
ATOM 926 O O . ALA A 1 122 ? -10.464 0.933 -10.392 1.00 93.25 122 ALA A O 1
ATOM 927 N N . TRP A 1 123 ? -10.747 -1.069 -9.438 1.00 91.19 123 TRP A N 1
ATOM 928 C CA . TRP A 1 123 ? -9.343 -1.480 -9.576 1.00 91.19 123 TRP A CA 1
ATOM 929 C C . TRP A 1 123 ? -8.982 -1.835 -11.023 1.00 91.19 123 TRP A C 1
ATOM 931 O O . TRP A 1 123 ? -7.825 -1.719 -11.426 1.00 91.19 123 TRP A O 1
ATOM 941 N N . GLY A 1 124 ? -9.983 -2.259 -11.800 1.00 89.06 124 GLY A N 1
ATOM 942 C CA . GLY A 1 124 ? -9.873 -2.586 -13.219 1.00 89.06 124 GLY A CA 1
ATOM 943 C C . GLY A 1 124 ? -10.125 -1.409 -14.159 1.00 89.06 124 GLY A C 1
ATOM 944 O O . GLY A 1 124 ? -10.306 -1.633 -15.353 1.00 89.06 124 GLY A O 1
ATOM 945 N N . ASP A 1 125 ? -10.182 -0.184 -13.638 1.00 90.19 125 ASP A N 1
ATOM 946 C CA . ASP A 1 125 ? -10.365 1.024 -14.434 1.00 90.19 125 ASP A CA 1
ATOM 947 C C . ASP A 1 125 ? -9.107 1.907 -14.316 1.00 90.19 125 ASP A C 1
ATOM 949 O O . ASP A 1 125 ? -8.825 2.441 -13.234 1.00 90.19 125 ASP A O 1
ATOM 953 N N . PRO A 1 126 ? -8.331 2.080 -15.405 1.00 87.44 126 PRO A N 1
ATOM 954 C CA . PRO A 1 126 ? -7.105 2.876 -15.383 1.00 87.44 126 PRO A CA 1
ATOM 955 C C . PRO A 1 126 ? -7.354 4.360 -15.091 1.00 87.44 126 PRO A C 1
ATOM 957 O O . PRO A 1 126 ? -6.416 5.077 -14.740 1.00 87.44 126 PRO A O 1
ATOM 960 N N . GLU A 1 127 ? -8.594 4.834 -15.216 1.00 90.06 127 GLU A N 1
ATOM 961 C CA . GLU A 1 127 ? -8.949 6.223 -14.968 1.00 90.06 127 GLU A CA 1
ATOM 962 C C . GLU A 1 127 ? -9.394 6.486 -13.531 1.00 90.06 127 GLU A C 1
ATOM 964 O O . GLU A 1 127 ? -9.407 7.648 -13.133 1.00 90.06 127 GLU A O 1
ATOM 969 N N . LYS A 1 128 ? -9.729 5.470 -12.723 1.00 93.50 128 LYS A N 1
ATOM 970 C CA . LYS A 1 128 ? -10.277 5.680 -11.365 1.00 93.50 128 LYS A CA 1
ATOM 971 C C . LYS A 1 128 ? -9.201 5.845 -10.303 1.00 93.50 128 LYS A C 1
ATOM 973 O O . LYS A 1 128 ? -9.274 6.785 -9.514 1.00 93.50 128 LYS A O 1
ATOM 978 N N . ILE A 1 129 ? -8.198 4.971 -10.299 1.00 93.75 129 ILE A N 1
ATOM 979 C CA . ILE A 1 129 ? -7.124 4.958 -9.297 1.00 93.75 129 ILE A CA 1
ATOM 980 C C . ILE A 1 129 ? -5.805 5.261 -10.001 1.00 93.75 129 ILE A C 1
ATOM 982 O O . ILE A 1 129 ? -5.399 4.508 -10.879 1.00 93.75 129 ILE A O 1
ATOM 986 N N . VAL A 1 130 ? -5.133 6.358 -9.631 1.00 93.12 130 VAL A N 1
ATOM 987 C CA . VAL A 1 130 ? -3.864 6.780 -10.270 1.00 93.12 130 VAL A CA 1
ATOM 988 C C . VAL A 1 130 ? -2.750 7.151 -9.285 1.00 93.12 130 VAL A C 1
ATOM 990 O O . VAL A 1 130 ? -1.668 7.533 -9.715 1.00 93.12 130 VAL A O 1
ATOM 993 N N . THR A 1 131 ? -2.997 7.047 -7.978 1.00 92.62 131 THR A N 1
ATOM 994 C CA . THR A 1 131 ? -2.038 7.406 -6.910 1.00 92.62 131 THR A CA 1
ATOM 995 C C . THR A 1 131 ? -1.838 6.300 -5.868 1.00 92.62 131 THR A C 1
ATOM 997 O O . THR A 1 131 ? -1.127 6.502 -4.885 1.00 92.62 131 THR A O 1
ATOM 1000 N N . ILE A 1 132 ? -2.452 5.129 -6.063 1.00 93.69 132 ILE A N 1
ATOM 1001 C CA . ILE A 1 132 ? -2.422 3.993 -5.132 1.00 93.69 132 ILE A CA 1
ATOM 1002 C C . ILE A 1 132 ? -2.285 2.700 -5.942 1.00 93.69 132 ILE A C 1
ATOM 1004 O O . ILE A 1 132 ? -2.926 2.562 -6.984 1.00 93.69 132 ILE A O 1
ATOM 1008 N N . ASP A 1 133 ? -1.489 1.743 -5.456 1.00 93.56 133 ASP A N 1
ATOM 1009 C CA . ASP A 1 133 ? -1.525 0.361 -5.943 1.00 93.56 133 ASP A CA 1
ATOM 1010 C C . ASP A 1 133 ? -2.621 -0.428 -5.203 1.00 93.56 133 ASP A C 1
ATOM 1012 O O . ASP A 1 133 ? -2.432 -0.753 -4.030 1.00 93.56 133 ASP A O 1
ATOM 1016 N N . PRO A 1 134 ? -3.760 -0.756 -5.842 1.00 93.56 134 PRO A N 1
ATOM 1017 C CA . PRO A 1 134 ? -4.861 -1.438 -5.166 1.00 93.56 134 PRO A CA 1
ATOM 1018 C C . PRO A 1 134 ? -4.527 -2.865 -4.709 1.00 93.56 134 PRO A C 1
ATOM 1020 O O . PRO A 1 134 ? -5.235 -3.385 -3.857 1.00 93.56 134 PRO A O 1
ATOM 1023 N N . PHE A 1 135 ? -3.471 -3.492 -5.241 1.00 93.69 135 PHE A N 1
ATOM 1024 C CA . PHE A 1 135 ? -3.002 -4.817 -4.809 1.00 93.69 135 PHE A CA 1
ATOM 1025 C C . PHE A 1 135 ? -1.916 -4.742 -3.724 1.00 93.69 135 PHE A C 1
ATOM 1027 O O . PHE A 1 135 ? -1.398 -5.769 -3.283 1.00 93.69 135 PHE A O 1
ATOM 1034 N N . GLY A 1 136 ? -1.570 -3.533 -3.273 1.00 93.38 136 GLY A N 1
ATOM 1035 C CA . GLY A 1 136 ? -0.453 -3.281 -2.369 1.00 93.38 136 GLY A CA 1
ATOM 1036 C C . GLY A 1 136 ? -0.559 -3.948 -0.995 1.00 93.38 136 GLY A C 1
ATOM 1037 O O . GLY A 1 136 ? 0.467 -4.109 -0.340 1.00 93.38 136 GLY A O 1
ATOM 1038 N N . HIS A 1 137 ? -1.758 -4.349 -0.558 1.00 93.88 137 HIS A N 1
ATOM 1039 C CA . HIS A 1 137 ? -2.007 -5.072 0.703 1.00 93.88 137 HIS A CA 1
ATOM 1040 C C . HIS A 1 137 ? -1.970 -6.594 0.558 1.00 93.88 137 HIS A C 1
ATOM 1042 O O . HIS A 1 137 ? -1.984 -7.287 1.571 1.00 93.88 137 HIS A O 1
ATOM 1048 N N . CYS A 1 138 ? -1.963 -7.129 -0.665 1.00 92.44 138 CYS A N 1
ATOM 1049 C CA . CYS A 1 138 ? -2.063 -8.567 -0.927 1.00 92.44 138 CYS A CA 1
ATOM 1050 C C . CYS A 1 138 ? -1.016 -9.072 -1.928 1.00 92.44 138 CYS A C 1
ATOM 1052 O O . CYS A 1 138 ? -1.240 -10.069 -2.607 1.00 92.44 138 CYS A O 1
ATOM 1054 N N . VAL A 1 139 ? 0.149 -8.421 -2.011 1.00 91.62 139 VAL A N 1
ATOM 1055 C CA . VAL A 1 139 ? 1.178 -8.712 -3.028 1.00 91.62 139 VAL A CA 1
ATOM 1056 C C . VAL A 1 139 ? 1.614 -10.182 -3.081 1.00 91.62 139 VAL A C 1
ATOM 1058 O O . VAL A 1 139 ? 1.845 -10.691 -4.172 1.00 91.62 139 VAL A O 1
ATOM 1061 N N . LEU A 1 140 ? 1.686 -10.878 -1.939 1.00 89.19 140 LEU A N 1
ATOM 1062 C CA . LEU A 1 140 ? 2.041 -12.304 -1.882 1.00 89.19 140 LEU A CA 1
ATOM 1063 C C . LEU A 1 140 ? 0.988 -13.201 -2.537 1.00 89.19 140 LEU A C 1
ATOM 1065 O O . LEU A 1 140 ? 1.336 -14.136 -3.247 1.00 89.19 140 LEU A O 1
ATOM 1069 N N . GLU A 1 141 ? -0.292 -12.899 -2.310 1.00 89.56 141 GLU A N 1
ATOM 1070 C CA . GLU A 1 141 ? -1.413 -13.619 -2.924 1.00 89.56 141 GLU A CA 1
ATOM 1071 C C . GLU A 1 141 ? -1.572 -13.230 -4.401 1.00 89.56 141 GLU A C 1
ATOM 1073 O O . GLU A 1 141 ? -1.953 -14.053 -5.225 1.00 89.56 141 GLU A O 1
ATOM 1078 N N . ALA A 1 142 ? -1.274 -11.973 -4.736 1.00 90.00 142 ALA A N 1
ATOM 1079 C CA . ALA A 1 142 ? -1.469 -11.407 -6.063 1.00 90.00 142 ALA A CA 1
ATOM 1080 C C . ALA A 1 142 ? -0.346 -11.747 -7.056 1.00 90.00 142 ALA A C 1
ATOM 1082 O O . ALA A 1 142 ? -0.599 -11.743 -8.255 1.00 90.00 142 ALA A O 1
ATOM 1083 N N . PHE A 1 143 ? 0.884 -12.000 -6.591 1.00 89.38 143 PHE A N 1
ATOM 1084 C CA . PHE A 1 143 ? 2.050 -12.201 -7.463 1.00 89.38 143 PHE A CA 1
ATOM 1085 C C . PHE A 1 143 ? 2.959 -13.381 -7.050 1.00 89.38 143 PHE A C 1
ATOM 1087 O O . PHE A 1 143 ? 4.185 -13.216 -7.050 1.00 89.38 143 PHE A O 1
ATOM 1094 N N . PRO A 1 144 ? 2.422 -14.576 -6.730 1.00 86.31 144 PRO A N 1
ATOM 1095 C CA . PRO A 1 144 ? 3.214 -15.703 -6.221 1.00 86.31 144 PRO A CA 1
ATOM 1096 C C . PRO A 1 144 ? 4.350 -16.115 -7.172 1.00 86.31 144 PRO A C 1
ATOM 1098 O O . PRO A 1 144 ? 5.498 -16.222 -6.747 1.00 86.31 144 PRO A O 1
ATOM 1101 N N . GLU A 1 145 ? 4.082 -16.213 -8.479 1.00 86.31 145 GLU A N 1
ATOM 1102 C CA . GLU A 1 145 ? 5.102 -16.580 -9.476 1.00 86.31 145 GLU A CA 1
ATOM 1103 C C . GLU A 1 145 ? 6.271 -15.587 -9.551 1.00 86.31 145 GLU A C 1
ATOM 1105 O O . GLU A 1 145 ? 7.390 -15.942 -9.923 1.00 86.31 145 GLU A O 1
ATOM 1110 N N . HIS A 1 146 ? 6.024 -14.308 -9.257 1.00 86.06 146 HIS A N 1
ATOM 1111 C CA . HIS A 1 146 ? 7.085 -13.307 -9.273 1.00 86.06 146 HIS A CA 1
ATOM 1112 C C . HIS A 1 146 ? 7.991 -13.474 -8.046 1.00 86.06 146 HIS A C 1
ATOM 1114 O O . HIS A 1 146 ? 9.210 -13.345 -8.163 1.00 86.06 146 HIS A O 1
ATOM 1120 N N . PHE A 1 147 ? 7.429 -13.823 -6.888 1.00 84.38 147 PHE A N 1
ATOM 1121 C CA . PHE A 1 147 ? 8.232 -14.164 -5.715 1.00 84.38 147 PHE A CA 1
ATOM 1122 C C . PHE A 1 147 ? 9.081 -15.418 -5.952 1.00 84.38 147 PHE A C 1
ATOM 1124 O O . PHE A 1 147 ? 10.265 -15.406 -5.622 1.00 84.38 147 PHE A O 1
ATOM 1131 N N . GLU A 1 148 ? 8.533 -16.449 -6.602 1.00 83.44 148 GLU A N 1
ATOM 1132 C CA . GLU A 1 148 ? 9.288 -17.656 -6.986 1.00 83.44 148 GLU A CA 1
ATOM 1133 C C . GLU A 1 148 ? 10.461 -17.342 -7.926 1.00 83.44 148 GLU A C 1
ATOM 1135 O O . GLU A 1 148 ? 11.542 -17.916 -7.801 1.00 83.44 148 GLU A O 1
ATOM 1140 N N . LYS A 1 149 ? 10.284 -16.372 -8.832 1.00 84.00 149 LYS A N 1
ATOM 1141 C CA . LYS A 1 149 ? 11.337 -15.873 -9.735 1.00 84.00 149 LYS A CA 1
ATOM 1142 C C . LYS A 1 149 ? 12.351 -14.944 -9.044 1.00 84.00 149 LYS A C 1
ATOM 1144 O O . LYS A 1 149 ? 13.270 -14.458 -9.700 1.00 84.00 149 LYS A O 1
ATOM 1149 N N . GLY A 1 150 ? 12.206 -14.687 -7.741 1.00 84.44 150 GLY A N 1
ATOM 1150 C CA . GLY A 1 150 ? 13.135 -13.880 -6.945 1.00 84.44 150 GLY A CA 1
ATOM 1151 C C . GLY A 1 150 ? 12.909 -12.366 -7.016 1.00 84.44 150 GLY A C 1
ATOM 1152 O O . GLY A 1 150 ? 13.789 -11.597 -6.616 1.00 84.44 150 GLY A O 1
ATOM 1153 N N . TYR A 1 151 ? 11.755 -11.903 -7.511 1.00 85.38 151 TYR A N 1
ATOM 1154 C CA . TYR A 1 151 ? 11.429 -10.475 -7.492 1.00 85.38 151 TYR A CA 1
ATOM 1155 C C . TYR A 1 151 ? 11.166 -9.994 -6.054 1.00 85.38 151 TYR A C 1
ATOM 1157 O O . TYR A 1 151 ? 10.398 -10.591 -5.305 1.00 85.38 151 TYR A O 1
ATOM 1165 N N . ASP A 1 152 ? 11.781 -8.869 -5.674 1.00 85.88 152 ASP A N 1
ATOM 1166 C CA . ASP A 1 152 ? 11.560 -8.204 -4.379 1.00 85.88 152 ASP A CA 1
ATOM 1167 C C . ASP A 1 152 ? 10.394 -7.213 -4.525 1.00 85.88 152 ASP A C 1
ATOM 1169 O O . ASP A 1 152 ? 10.577 -6.039 -4.859 1.00 85.88 152 ASP A O 1
ATOM 1173 N N . ILE A 1 153 ? 9.178 -7.735 -4.351 1.00 88.06 153 ILE A N 1
ATOM 1174 C CA . ILE A 1 153 ? 7.925 -6.976 -4.375 1.00 88.06 153 ILE A CA 1
ATOM 1175 C C . ILE A 1 153 ? 7.533 -6.690 -2.930 1.00 88.06 153 ILE A C 1
ATOM 1177 O O . ILE A 1 153 ? 7.288 -7.608 -2.151 1.00 88.06 153 ILE A O 1
ATOM 1181 N N . ARG A 1 154 ? 7.464 -5.413 -2.558 1.00 90.62 154 ARG A N 1
ATOM 1182 C CA . ARG A 1 154 ? 7.149 -5.010 -1.184 1.00 90.62 154 ARG A CA 1
ATOM 1183 C C . ARG A 1 154 ? 5.734 -4.447 -1.100 1.00 90.62 154 ARG A C 1
ATOM 1185 O O . ARG A 1 154 ? 5.365 -3.678 -1.988 1.00 90.62 154 ARG A O 1
ATOM 1192 N N . PRO A 1 155 ? 4.964 -4.780 -0.048 1.00 92.38 155 PRO A N 1
ATOM 1193 C CA . PRO A 1 155 ? 3.649 -4.192 0.169 1.00 92.38 155 PRO A CA 1
ATOM 1194 C C . PRO A 1 155 ? 3.720 -2.663 0.202 1.00 92.38 155 PRO A C 1
ATOM 1196 O O . PRO A 1 155 ? 4.646 -2.094 0.785 1.00 92.38 155 PRO A O 1
ATOM 1199 N N . THR A 1 156 ? 2.734 -2.003 -0.398 1.00 92.44 156 THR A N 1
ATOM 1200 C CA . THR A 1 156 ? 2.547 -0.543 -0.314 1.00 92.44 156 THR A CA 1
ATOM 1201 C C . THR A 1 156 ? 1.337 -0.173 0.536 1.00 92.44 156 THR A C 1
ATOM 1203 O O . THR A 1 156 ? 1.071 1.005 0.746 1.00 92.44 156 THR A O 1
ATOM 1206 N N . ILE A 1 157 ? 0.574 -1.160 1.018 1.00 93.75 157 ILE A N 1
ATOM 1207 C CA . ILE A 1 157 ? -0.569 -0.939 1.900 1.00 93.75 157 ILE A CA 1
ATOM 1208 C C . ILE A 1 157 ? -0.473 -1.901 3.081 1.00 93.75 157 ILE A C 1
ATOM 1210 O O . ILE A 1 157 ? -0.490 -3.116 2.903 1.00 93.75 157 ILE A O 1
ATOM 1214 N N . ALA A 1 158 ? -0.421 -1.365 4.297 1.00 92.94 158 ALA A N 1
ATOM 1215 C CA . ALA A 1 158 ? -0.489 -2.151 5.524 1.00 92.94 158 ALA A CA 1
ATOM 1216 C C . ALA A 1 158 ? -1.876 -2.008 6.157 1.00 92.94 158 ALA A C 1
ATOM 1218 O O . ALA A 1 158 ? -2.307 -0.897 6.467 1.00 92.94 158 ALA A O 1
ATOM 1219 N N . VAL A 1 159 ? -2.569 -3.130 6.369 1.00 94.62 159 VAL A N 1
ATOM 1220 C CA . VAL A 1 159 ? -3.927 -3.159 6.931 1.00 94.62 159 VAL A CA 1
ATOM 1221 C C . VAL A 1 159 ? -3.904 -3.752 8.334 1.00 94.62 159 VAL A C 1
ATOM 1223 O O . VAL A 1 159 ? -3.512 -4.903 8.523 1.00 94.62 159 VAL A O 1
ATOM 1226 N N . THR A 1 160 ? -4.375 -2.985 9.315 1.00 93.62 160 THR A N 1
ATOM 1227 C CA . THR A 1 160 ? -4.436 -3.388 10.728 1.00 93.62 160 THR A CA 1
ATOM 1228 C C . THR A 1 160 ? -5.841 -3.207 11.293 1.00 93.62 160 THR A C 1
ATOM 1230 O O . THR A 1 160 ? -6.654 -2.456 10.755 1.00 93.62 160 THR A O 1
ATOM 1233 N N . LYS A 1 161 ? -6.142 -3.900 12.394 1.00 94.12 161 LYS A N 1
ATOM 1234 C CA . LYS A 1 161 ? -7.349 -3.670 13.196 1.00 94.12 161 LYS A CA 1
ATOM 1235 C C . LYS A 1 161 ? -6.955 -3.052 14.525 1.00 94.12 161 LYS A C 1
ATOM 1237 O O . LYS A 1 161 ? -5.928 -3.416 15.090 1.00 94.12 161 LYS A O 1
ATOM 1242 N N . ALA A 1 162 ? -7.763 -2.123 15.012 1.00 94.44 162 ALA A N 1
ATOM 1243 C CA . ALA A 1 162 ? -7.511 -1.449 16.276 1.00 94.44 162 ALA A CA 1
ATOM 1244 C C . ALA A 1 162 ? -8.819 -1.060 16.963 1.00 94.44 162 ALA A C 1
ATOM 1246 O O . ALA A 1 162 ? -9.851 -0.908 16.309 1.00 94.44 162 ALA A O 1
ATOM 1247 N N . HIS A 1 163 ? -8.730 -0.843 18.272 1.00 95.06 163 HIS A N 1
ATOM 1248 C CA . HIS A 1 163 ? -9.713 -0.059 19.004 1.00 95.06 163 HIS A CA 1
ATOM 1249 C C . HIS A 1 163 ? -9.213 1.385 19.047 1.00 95.06 163 HIS A C 1
ATOM 1251 O O . HIS A 1 163 ? -8.035 1.628 19.318 1.00 95.06 163 HIS A O 1
ATOM 1257 N N . MET A 1 164 ? -10.077 2.328 18.700 1.00 95.38 164 MET A N 1
ATOM 1258 C CA . MET A 1 164 ? -9.776 3.753 18.699 1.00 95.38 164 MET A CA 1
ATOM 1259 C C . MET A 1 164 ? -10.627 4.442 19.752 1.00 95.38 164 MET A C 1
ATOM 1261 O O . MET A 1 164 ? -11.844 4.274 19.787 1.00 95.38 164 MET A O 1
ATOM 1265 N N . ASP A 1 165 ? -9.951 5.199 20.604 1.00 95.81 165 ASP A N 1
ATOM 1266 C CA . ASP A 1 165 ? -10.551 5.958 21.688 1.00 95.81 165 ASP A CA 1
ATOM 1267 C C . ASP A 1 165 ? -10.465 7.445 21.342 1.00 95.81 165 ASP A C 1
ATOM 1269 O O . ASP A 1 165 ? -9.382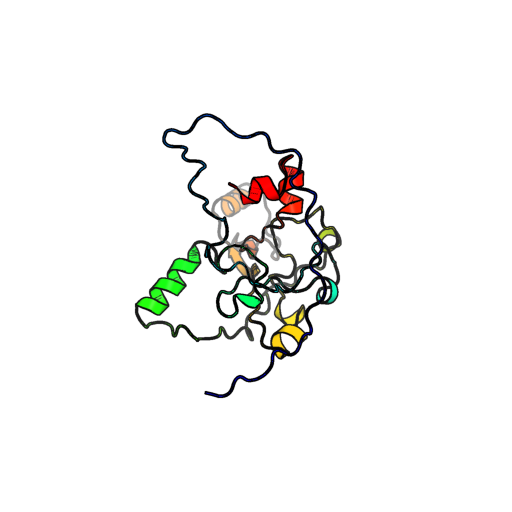 7.952 21.043 1.00 95.81 165 ASP A O 1
ATOM 1273 N N . MET A 1 166 ? -11.613 8.115 21.291 1.00 95.88 166 MET A N 1
ATOM 1274 C CA . MET A 1 166 ? -11.742 9.501 20.840 1.00 95.88 166 MET A CA 1
ATOM 1275 C C . MET A 1 166 ? -12.751 10.230 21.713 1.00 95.88 166 MET A C 1
ATOM 1277 O O . MET A 1 166 ? -13.903 9.804 21.819 1.00 95.88 166 MET A O 1
ATOM 1281 N N . GLN A 1 167 ? -12.344 11.359 22.291 1.00 96.31 167 GLN A N 1
ATOM 1282 C CA . GLN A 1 167 ? -13.183 12.164 23.186 1.00 96.31 167 GLN A CA 1
ATOM 1283 C C . GLN A 1 167 ? -14.481 12.630 22.506 1.00 96.31 167 GLN A C 1
ATOM 1285 O O . GLN A 1 167 ? -15.539 12.680 23.129 1.00 96.31 167 GLN A O 1
ATOM 1290 N N . GLU A 1 168 ? -14.441 12.886 21.201 1.00 97.00 168 GLU A N 1
ATOM 1291 C CA . GLU A 1 168 ? -15.593 13.293 20.399 1.00 97.00 168 GLU A CA 1
ATOM 1292 C C . GLU A 1 168 ? -16.676 12.207 20.332 1.00 97.00 168 GLU A C 1
ATOM 1294 O O . GLU A 1 168 ? -17.866 12.525 20.264 1.00 97.00 168 GLU A O 1
ATOM 1299 N N . ILE A 1 169 ? -16.276 10.931 20.373 1.00 97.56 169 ILE A N 1
ATOM 1300 C CA . ILE A 1 169 ? -17.199 9.791 20.385 1.00 97.56 169 ILE A CA 1
ATOM 1301 C C . ILE A 1 169 ? -17.842 9.646 21.761 1.00 97.56 169 ILE A C 1
ATOM 1303 O O . ILE A 1 169 ? -19.059 9.480 21.832 1.00 97.56 169 ILE A O 1
ATOM 1307 N N . HIS A 1 170 ? -17.068 9.793 22.843 1.00 97.31 170 HIS A N 1
ATOM 1308 C CA . HIS A 1 170 ? -17.615 9.826 24.207 1.00 97.31 170 HIS A CA 1
ATOM 1309 C C . HIS A 1 170 ? -18.675 10.915 24.352 1.00 97.31 170 HIS A C 1
ATOM 1311 O O . HIS A 1 170 ? -19.783 10.649 24.815 1.00 97.31 170 HIS A O 1
ATOM 1317 N N . GLU A 1 171 ? -18.371 12.128 23.891 1.00 97.81 171 GLU A N 1
ATOM 1318 C CA . GLU A 1 171 ? -19.308 13.247 23.943 1.00 97.81 171 GLU A CA 1
ATOM 1319 C C . GLU A 1 171 ? -20.556 12.987 23.093 1.00 97.81 171 GLU A C 1
ATOM 1321 O O . GLU A 1 171 ? -21.676 13.233 23.539 1.00 97.81 171 GLU A O 1
ATOM 1326 N N . ALA A 1 172 ? -20.393 12.455 21.878 1.00 97.44 172 ALA A N 1
ATOM 1327 C CA . ALA A 1 172 ? -21.513 12.129 21.003 1.00 97.44 172 ALA A CA 1
ATOM 1328 C C . ALA A 1 172 ? -22.445 11.062 21.602 1.00 97.44 172 ALA A C 1
ATOM 1330 O O . ALA A 1 172 ? -23.661 11.166 21.424 1.00 97.44 172 ALA A O 1
ATOM 1331 N N . VAL A 1 173 ? -21.907 10.080 22.332 1.00 97.62 173 VAL A N 1
ATOM 1332 C CA . VAL A 1 173 ? -22.715 9.113 23.091 1.00 97.62 173 VAL A CA 1
ATOM 1333 C C . VAL A 1 173 ? -23.400 9.788 24.277 1.00 97.62 173 VAL A C 1
ATOM 1335 O O . VAL A 1 173 ? -24.604 9.616 24.459 1.00 97.62 173 VAL A O 1
ATOM 1338 N N . ARG A 1 174 ? -22.676 10.618 25.040 1.00 97.50 174 ARG A N 1
ATOM 1339 C CA . ARG A 1 174 ? -23.208 11.333 26.212 1.00 97.50 174 ARG A CA 1
ATOM 1340 C C . ARG A 1 174 ? -24.424 12.196 25.871 1.00 97.50 174 ARG A C 1
ATOM 1342 O O . ARG A 1 174 ? -25.399 12.189 26.616 1.00 97.50 174 ARG A O 1
ATOM 1349 N N . VAL A 1 175 ? -24.387 12.916 24.747 1.00 97.88 175 VAL A N 1
ATOM 1350 C CA . VAL A 1 175 ? -25.516 13.747 24.283 1.00 97.88 175 VAL A CA 1
ATOM 1351 C C . VAL A 1 175 ? -26.545 12.973 23.447 1.00 97.88 175 VAL A C 1
ATOM 1353 O O . VAL A 1 175 ? -27.465 13.570 22.895 1.00 97.88 175 VAL A O 1
ATOM 1356 N N . GLY A 1 176 ? -26.391 11.652 23.313 1.00 96.62 176 GLY A N 1
ATOM 1357 C CA . GLY A 1 176 ? -27.341 10.776 22.626 1.00 96.62 176 GLY A CA 1
ATOM 1358 C C . GLY A 1 176 ? -27.327 10.848 21.094 1.00 96.62 176 GLY A C 1
ATOM 1359 O O . GLY A 1 176 ? -28.228 10.295 20.462 1.00 96.62 176 GLY A O 1
ATOM 1360 N N . ARG A 1 177 ? -26.324 11.494 20.478 1.00 97.69 177 ARG A N 1
ATOM 1361 C CA . ARG A 1 177 ? -26.144 11.520 19.011 1.00 97.69 177 ARG A CA 1
ATOM 1362 C C . ARG A 1 177 ? -25.719 10.162 18.459 1.00 97.69 177 ARG A C 1
ATOM 1364 O O . ARG A 1 177 ? -26.097 9.816 17.344 1.00 97.69 177 ARG A O 1
ATOM 1371 N N . LEU A 1 178 ? -24.929 9.412 19.226 1.00 97.25 178 LEU A N 1
ATOM 1372 C CA . LEU A 1 178 ? -24.509 8.050 18.904 1.00 97.25 178 LEU A CA 1
ATOM 1373 C C . LEU A 1 178 ? -24.983 7.086 19.989 1.00 97.25 178 LEU A C 1
ATOM 1375 O O . LEU A 1 178 ? -25.086 7.449 21.157 1.00 97.25 178 LEU A O 1
ATOM 1379 N N . LYS A 1 179 ? -25.260 5.844 19.594 1.00 97.31 179 LYS A N 1
ATOM 1380 C CA . LYS A 1 179 ? -25.622 4.759 20.507 1.00 97.31 179 LYS A CA 1
ATOM 1381 C C . LYS A 1 179 ? -24.680 3.581 20.260 1.00 97.31 179 LYS A C 1
ATOM 1383 O O . LYS A 1 179 ? -24.555 3.188 19.098 1.00 97.31 179 LYS A O 1
ATOM 1388 N N . PRO A 1 180 ? -24.020 3.039 21.298 1.00 97.62 180 PRO A N 1
ATOM 1389 C CA . PRO A 1 180 ? -23.246 1.814 21.169 1.00 97.62 180 PRO A CA 1
ATOM 1390 C C . PRO A 1 180 ? -24.080 0.677 20.577 1.00 97.62 180 PRO A C 1
ATOM 1392 O O . PRO A 1 180 ? -25.242 0.489 20.934 1.00 97.62 180 PRO A O 1
ATOM 1395 N N . ASP A 1 181 ? -23.479 -0.061 19.649 1.00 96.81 181 ASP A N 1
ATOM 1396 C CA . ASP A 1 181 ? -24.086 -1.208 18.965 1.00 96.81 181 ASP A CA 1
ATOM 1397 C C . ASP A 1 181 ? -23.377 -2.532 19.310 1.00 96.81 181 ASP A C 1
ATOM 1399 O O . ASP A 1 181 ? -23.739 -3.597 18.802 1.00 96.81 181 ASP A O 1
ATOM 1403 N N . GLY A 1 182 ? -22.325 -2.466 20.136 1.00 96.06 182 GLY A N 1
ATOM 1404 C CA . GLY A 1 182 ? -21.478 -3.589 20.540 1.00 96.06 182 GLY A CA 1
ATOM 1405 C C . GLY A 1 182 ? -20.540 -4.117 19.443 1.00 96.06 182 GLY A C 1
ATOM 1406 O O . GLY A 1 182 ? -19.687 -4.970 19.728 1.00 96.06 182 GLY A O 1
ATOM 1407 N N . LYS A 1 183 ? -20.658 -3.614 18.205 1.00 95.31 183 LYS A N 1
ATOM 1408 C CA . LYS A 1 183 ? -19.960 -4.096 17.003 1.00 95.31 183 LYS A CA 1
ATOM 1409 C C . LYS A 1 183 ? -18.958 -3.076 16.471 1.00 95.31 183 LYS A C 1
ATOM 1411 O O . LYS A 1 183 ? -17.771 -3.385 16.429 1.00 95.31 183 LYS A O 1
ATOM 1416 N N . ILE A 1 184 ? -19.429 -1.900 16.063 1.00 95.31 184 ILE A N 1
ATOM 1417 C CA . ILE A 1 184 ? -18.610 -0.785 15.571 1.00 95.31 184 ILE A CA 1
ATOM 1418 C C . ILE A 1 184 ? -18.270 0.139 16.734 1.00 95.31 184 ILE A C 1
ATOM 1420 O O . ILE A 1 184 ? -17.119 0.544 16.873 1.00 95.31 184 ILE A O 1
ATOM 1424 N N . LEU A 1 185 ? -19.252 0.430 17.586 1.00 97.31 185 LEU A N 1
ATOM 1425 C CA . LEU A 1 185 ? -19.093 1.234 18.789 1.00 97.31 185 LEU A CA 1
ATOM 1426 C C . LEU A 1 185 ? -19.377 0.357 20.005 1.00 97.31 185 LEU A C 1
ATOM 1428 O O . LEU A 1 185 ? -20.501 -0.105 20.210 1.00 97.31 185 LEU A O 1
ATOM 1432 N N . LYS A 1 186 ? -18.337 0.102 20.798 1.00 97.44 186 LYS A N 1
ATOM 1433 C CA . LYS A 1 186 ? -18.442 -0.681 22.030 1.00 97.44 186 LYS A CA 1
ATOM 1434 C C . LYS A 1 186 ? -19.104 0.138 23.133 1.00 97.44 186 LYS A C 1
ATOM 1436 O O . LYS A 1 186 ? -19.077 1.364 23.102 1.00 97.44 186 LYS A O 1
ATOM 1441 N N . ASP A 1 187 ? -19.616 -0.549 24.148 1.00 95.50 187 ASP A N 1
ATOM 1442 C CA . ASP A 1 187 ? -20.227 0.084 25.329 1.00 95.50 187 ASP A CA 1
ATOM 1443 C C . ASP A 1 187 ? -19.222 0.929 26.131 1.00 95.50 187 ASP A C 1
ATOM 1445 O O . ASP A 1 187 ? -19.602 1.809 26.893 1.00 95.50 187 ASP A O 1
ATOM 1449 N N . THR A 1 188 ? -17.923 0.704 25.913 1.00 95.75 188 THR A N 1
ATOM 1450 C CA . THR A 1 188 ? -16.818 1.527 26.424 1.00 95.75 188 THR A CA 1
ATOM 1451 C C . THR A 1 188 ? -16.593 2.819 25.625 1.00 95.75 188 THR A C 1
ATOM 1453 O O . THR A 1 188 ? -15.594 3.497 25.842 1.00 95.75 188 THR A O 1
ATOM 1456 N N . ASN A 1 189 ? -17.474 3.145 24.672 1.00 96.19 189 ASN A N 1
ATOM 1457 C CA . ASN A 1 189 ? -17.361 4.237 23.694 1.00 96.19 189 ASN A CA 1
ATOM 1458 C C . ASN A 1 189 ? -16.149 4.143 22.747 1.00 96.19 189 ASN A C 1
ATOM 1460 O O . ASN A 1 189 ? -15.840 5.094 22.030 1.00 96.19 189 ASN A O 1
ATOM 1464 N N . GLN A 1 190 ? -15.478 2.991 22.698 1.00 97.25 190 GLN A N 1
ATOM 1465 C CA . GLN A 1 190 ? -14.370 2.753 21.776 1.00 97.25 190 GLN A CA 1
ATOM 1466 C C . GLN A 1 190 ? -14.871 2.258 20.419 1.00 97.25 190 GLN A C 1
ATOM 1468 O O . GLN A 1 190 ? -15.764 1.409 20.334 1.00 97.25 190 GLN A O 1
ATOM 1473 N N . LEU A 1 191 ? -14.245 2.751 19.352 1.00 97.12 191 LEU A N 1
ATOM 1474 C CA . LEU A 1 191 ? -14.534 2.343 17.983 1.00 97.12 191 LEU A CA 1
ATOM 1475 C C . LEU A 1 191 ? -13.688 1.138 17.576 1.00 97.12 191 LEU A C 1
ATOM 1477 O O . LEU A 1 191 ? -12.462 1.166 17.686 1.00 97.12 191 LEU A O 1
ATOM 1481 N N . VAL A 1 192 ? -14.327 0.107 17.031 1.00 97.00 192 VAL A N 1
ATOM 1482 C CA . VAL A 1 192 ? -13.653 -1.011 16.366 1.00 97.00 192 VAL A CA 1
ATOM 1483 C C . VAL A 1 192 ? -13.402 -0.619 14.917 1.00 97.00 192 VAL A C 1
ATOM 1485 O O . VAL A 1 192 ? -14.339 -0.469 14.134 1.00 97.00 192 VAL A O 1
ATOM 1488 N N . ILE A 1 193 ? -12.134 -0.458 14.542 1.00 95.69 193 ILE A N 1
ATOM 1489 C CA . ILE A 1 193 ? -11.766 0.062 13.224 1.00 95.69 193 ILE A CA 1
ATOM 1490 C C . ILE A 1 193 ? -10.776 -0.831 12.488 1.00 95.69 193 ILE A C 1
ATOM 1492 O O . ILE A 1 193 ? -9.974 -1.559 13.076 1.00 95.69 193 ILE A O 1
ATOM 1496 N N . THR A 1 194 ? -10.811 -0.714 11.163 1.00 95.19 194 THR A N 1
ATOM 1497 C CA . THR A 1 194 ? -9.754 -1.186 10.268 1.00 95.19 194 THR A CA 1
ATOM 1498 C C . THR A 1 194 ? -8.989 0.033 9.769 1.00 95.19 194 THR A C 1
ATOM 1500 O O . THR A 1 194 ? -9.593 0.972 9.256 1.00 95.19 194 THR A O 1
ATOM 1503 N N . LYS A 1 195 ? -7.667 0.035 9.938 1.00 94.75 195 LYS A N 1
ATOM 1504 C CA . LYS A 1 195 ? -6.766 1.098 9.484 1.00 94.75 195 LYS A CA 1
ATOM 1505 C C . LYS A 1 195 ? -5.967 0.609 8.284 1.00 94.75 195 LYS A C 1
ATOM 1507 O O . LYS A 1 195 ? -5.541 -0.545 8.268 1.00 94.75 195 LYS A O 1
ATOM 1512 N N . ALA A 1 196 ? -5.714 1.500 7.332 1.00 93.94 196 ALA A N 1
ATOM 1513 C CA . ALA A 1 196 ? -4.799 1.265 6.223 1.00 93.94 196 ALA A CA 1
ATOM 1514 C C . ALA A 1 196 ? -3.739 2.374 6.188 1.00 93.94 196 ALA A C 1
ATOM 1516 O O . ALA A 1 196 ? -4.087 3.551 6.135 1.00 93.94 196 ALA A O 1
ATOM 1517 N N . ALA A 1 197 ? -2.461 1.999 6.223 1.00 92.56 197 ALA A N 1
ATOM 1518 C CA . ALA A 1 197 ? -1.343 2.894 5.929 1.00 92.56 197 ALA A CA 1
ATOM 1519 C C . ALA A 1 197 ? -0.912 2.664 4.479 1.00 92.56 197 ALA A C 1
ATOM 1521 O O . ALA A 1 197 ? -0.740 1.511 4.085 1.00 92.56 197 ALA A O 1
ATOM 1522 N N . ILE A 1 198 ? -0.796 3.733 3.689 1.00 92.00 198 ILE A N 1
ATOM 1523 C CA . ILE A 1 198 ? -0.623 3.657 2.234 1.00 92.00 198 ILE A CA 1
ATOM 1524 C C . ILE A 1 198 ? 0.630 4.427 1.826 1.00 92.00 198 ILE A C 1
ATOM 1526 O O . ILE A 1 198 ? 0.693 5.643 2.005 1.00 92.00 198 ILE A O 1
ATOM 1530 N N . ASP A 1 199 ? 1.567 3.724 1.201 1.00 90.94 199 ASP A N 1
ATOM 1531 C CA . ASP A 1 199 ? 2.627 4.321 0.401 1.00 90.94 199 ASP A CA 1
ATOM 1532 C C . ASP A 1 199 ? 2.060 4.635 -0.995 1.00 90.94 199 ASP A C 1
ATOM 1534 O O . ASP A 1 199 ? 1.599 3.725 -1.699 1.00 90.94 199 ASP A O 1
ATOM 1538 N N . PRO A 1 200 ? 2.043 5.909 -1.422 1.00 91.12 200 PRO A N 1
ATOM 1539 C CA . PRO A 1 200 ? 1.431 6.283 -2.687 1.00 91.12 200 PRO A CA 1
ATOM 1540 C C . PRO A 1 200 ? 2.235 5.748 -3.880 1.00 91.12 200 PRO A C 1
ATOM 1542 O O . PRO A 1 200 ? 3.463 5.801 -3.905 1.00 91.12 200 PRO A O 1
ATOM 1545 N N . VAL A 1 201 ? 1.525 5.295 -4.916 1.00 91.19 201 VAL A N 1
ATOM 1546 C CA . VAL A 1 201 ? 2.101 4.819 -6.183 1.00 91.19 201 VAL A CA 1
ATOM 1547 C C . VAL A 1 201 ? 1.489 5.602 -7.333 1.00 91.19 201 VAL A C 1
ATOM 1549 O O . VAL A 1 201 ? 0.296 5.500 -7.606 1.00 91.19 201 VAL A O 1
ATOM 1552 N N . TRP A 1 202 ? 2.307 6.403 -8.006 1.00 89.75 202 TRP A N 1
ATOM 1553 C CA . TRP A 1 202 ? 1.834 7.392 -8.968 1.00 89.75 202 TRP A CA 1
ATOM 1554 C C . TRP A 1 202 ? 1.872 6.854 -10.399 1.00 89.75 202 TRP A C 1
ATOM 1556 O O . TRP A 1 202 ? 2.937 6.606 -10.962 1.00 89.75 202 TRP A O 1
ATOM 1566 N N . TYR A 1 203 ? 0.700 6.733 -11.018 1.00 90.50 203 TYR A N 1
ATOM 1567 C CA . TYR A 1 203 ? 0.564 6.460 -12.442 1.00 90.50 203 TYR A CA 1
ATOM 1568 C C . TYR A 1 203 ? 0.572 7.778 -13.219 1.00 90.50 203 TYR A C 1
ATOM 1570 O O . TYR A 1 203 ? -0.466 8.412 -13.429 1.00 90.50 203 TYR A O 1
ATOM 1578 N N . LEU A 1 204 ? 1.770 8.197 -13.635 1.00 87.56 204 LEU A N 1
ATOM 1579 C CA . LEU A 1 204 ? 2.000 9.509 -14.246 1.00 87.56 204 LEU A CA 1
ATOM 1580 C C . LEU A 1 204 ? 1.096 9.835 -15.449 1.00 87.56 204 LEU A C 1
ATOM 1582 O O . LEU A 1 204 ? 0.617 10.965 -15.480 1.00 87.56 204 LEU A O 1
ATOM 1586 N N . PRO A 1 205 ? 0.765 8.912 -16.380 1.00 88.12 205 PRO A N 1
ATOM 1587 C CA . PRO A 1 205 ? -0.201 9.212 -17.442 1.00 88.12 205 PRO A CA 1
ATOM 1588 C C . PRO A 1 205 ? -1.574 9.638 -16.901 1.00 88.12 205 PRO A C 1
ATOM 1590 O O . PRO A 1 205 ? -2.179 10.599 -17.377 1.00 88.12 205 PRO A O 1
ATOM 1593 N N . GLY A 1 206 ? -2.058 8.950 -15.864 1.00 90.62 206 GLY A N 1
ATOM 1594 C CA . GLY A 1 206 ? -3.345 9.238 -15.235 1.00 90.62 206 GLY A CA 1
ATOM 1595 C C . GLY A 1 206 ? -3.349 10.519 -14.395 1.00 90.62 206 GLY A C 1
ATOM 1596 O O . GLY A 1 206 ? -4.388 11.177 -14.290 1.00 90.62 206 GLY A O 1
ATOM 1597 N N . ILE A 1 207 ? -2.201 10.885 -13.820 1.00 91.50 207 ILE A N 1
ATOM 1598 C CA . ILE A 1 207 ? -1.996 12.158 -13.113 1.00 91.50 207 ILE A CA 1
ATOM 1599 C C . ILE A 1 207 ? -1.917 13.308 -14.119 1.00 91.50 207 ILE A C 1
ATOM 1601 O O . ILE A 1 207 ? -2.647 14.284 -13.978 1.00 91.50 207 ILE A O 1
ATOM 1605 N N . ALA A 1 208 ? -1.122 13.162 -15.181 1.00 89.56 208 ALA A N 1
ATOM 1606 C CA . ALA A 1 208 ? -0.987 14.151 -16.248 1.00 89.56 208 ALA A CA 1
ATOM 1607 C C . ALA A 1 208 ? -2.353 14.548 -16.826 1.00 89.56 208 ALA A C 1
ATOM 1609 O O . ALA A 1 208 ? -2.669 15.735 -16.909 1.00 89.56 208 ALA A O 1
ATOM 1610 N N . LYS A 1 209 ? -3.212 13.554 -17.103 1.00 91.38 209 LYS A N 1
ATOM 1611 C CA . LYS A 1 209 ? -4.591 13.771 -17.566 1.00 91.38 209 LYS A CA 1
ATOM 1612 C C . LYS A 1 209 ? -5.412 14.646 -16.605 1.00 91.38 209 LYS A C 1
ATOM 1614 O O . LYS A 1 209 ? -6.145 15.514 -17.066 1.00 91.38 209 LYS A O 1
ATOM 1619 N N . ARG A 1 210 ? -5.296 14.436 -15.287 1.00 93.25 210 ARG A N 1
ATOM 1620 C CA . ARG A 1 210 ? -6.054 15.181 -14.257 1.00 93.25 210 ARG A CA 1
ATOM 1621 C C . ARG A 1 210 ? -5.596 16.624 -14.097 1.00 93.25 210 ARG A C 1
ATOM 1623 O O . ARG A 1 210 ? -6.412 17.480 -13.790 1.00 93.25 210 ARG A O 1
ATOM 1630 N N . PHE A 1 211 ? -4.308 16.875 -14.300 1.00 92.62 211 PHE A N 1
ATOM 1631 C CA . PHE A 1 211 ? -3.716 18.210 -14.216 1.00 92.62 211 PHE A CA 1
ATOM 1632 C C . PHE A 1 211 ? -3.642 18.916 -15.575 1.00 92.62 211 PHE A C 1
ATOM 1634 O O . PHE A 1 211 ? -2.975 19.938 -15.692 1.00 92.62 211 PHE A O 1
ATOM 1641 N N . HIS A 1 212 ? -4.306 18.377 -16.604 1.00 94.25 212 HIS A N 1
ATOM 1642 C CA . HIS A 1 212 ? -4.313 18.937 -17.957 1.00 94.25 212 HIS A CA 1
ATOM 1643 C C . HIS A 1 212 ? -2.899 19.211 -18.503 1.00 94.25 212 HIS A C 1
ATOM 1645 O O . HIS A 1 212 ? -2.639 20.232 -19.133 1.00 94.25 212 HIS A O 1
ATOM 1651 N N . THR A 1 213 ? -1.972 18.285 -18.253 1.00 90.50 213 THR A N 1
ATOM 1652 C CA . THR A 1 213 ? -0.573 18.380 -18.680 1.00 90.50 213 THR A CA 1
ATOM 1653 C C . THR A 1 213 ? -0.112 17.085 -19.354 1.00 90.50 213 THR A C 1
ATOM 1655 O O . THR A 1 213 ? -0.872 16.122 -19.465 1.00 90.50 213 THR A O 1
ATOM 1658 N N . THR A 1 214 ? 1.130 17.043 -19.837 1.00 85.06 214 THR A N 1
ATOM 1659 C CA . THR A 1 214 ? 1.719 15.834 -20.428 1.00 85.06 214 THR A CA 1
ATOM 1660 C C . THR A 1 214 ? 2.561 15.082 -19.402 1.00 85.06 214 THR A C 1
ATOM 1662 O O . THR A 1 214 ? 3.154 15.677 -18.503 1.00 85.06 214 THR A O 1
ATOM 1665 N N . GLU A 1 215 ? 2.662 13.759 -19.549 1.00 81.56 215 GLU A N 1
ATOM 1666 C CA . GLU A 1 215 ? 3.579 12.954 -18.732 1.00 81.56 215 GLU A CA 1
ATOM 1667 C C . GLU A 1 215 ? 5.025 13.449 -18.874 1.00 81.56 215 GLU A C 1
ATOM 1669 O O . GLU A 1 215 ? 5.749 13.514 -17.885 1.00 81.56 215 GLU A O 1
ATOM 1674 N N . SER A 1 216 ? 5.433 13.843 -20.086 1.00 79.50 216 SER A N 1
ATOM 1675 C CA . SER A 1 216 ? 6.763 14.410 -20.330 1.00 79.50 216 SER A CA 1
ATOM 1676 C C . SER A 1 216 ? 6.990 15.680 -19.517 1.00 79.50 216 SER A C 1
ATOM 1678 O O . SER A 1 216 ? 8.047 15.814 -18.915 1.00 79.50 216 SER A O 1
ATOM 1680 N N . ASN A 1 217 ? 6.008 16.585 -19.470 1.00 77.44 217 ASN A N 1
ATOM 1681 C CA . ASN A 1 217 ? 6.114 17.805 -18.679 1.00 77.44 217 ASN A CA 1
ATOM 1682 C C . ASN A 1 217 ? 6.190 17.494 -17.179 1.00 77.44 217 ASN A C 1
ATOM 1684 O O . ASN A 1 217 ? 7.039 18.054 -16.500 1.00 77.44 217 ASN A O 1
ATOM 1688 N N . LEU A 1 218 ? 5.379 16.554 -16.671 1.00 75.62 218 LEU A N 1
ATOM 1689 C CA . LEU A 1 218 ? 5.477 16.112 -15.271 1.00 75.62 218 LEU A CA 1
ATOM 1690 C C . LEU A 1 218 ? 6.840 15.512 -14.939 1.00 75.62 218 LEU A C 1
ATOM 1692 O O . LEU A 1 218 ? 7.344 15.740 -13.853 1.00 75.62 218 LEU A O 1
ATOM 1696 N N . ARG A 1 219 ? 7.436 14.745 -15.857 1.00 77.06 219 ARG A N 1
ATOM 1697 C CA . ARG A 1 219 ? 8.759 14.134 -15.666 1.00 77.06 219 ARG A CA 1
ATOM 1698 C C . ARG A 1 219 ? 9.907 15.152 -15.658 1.00 77.06 219 ARG A C 1
ATOM 1700 O O . ARG A 1 219 ? 11.016 14.776 -15.289 1.00 77.06 219 ARG A O 1
ATOM 1707 N N . GLN A 1 220 ? 9.649 16.379 -16.108 1.00 72.50 220 GLN A N 1
ATOM 1708 C CA . GLN A 1 220 ? 10.619 17.472 -16.184 1.00 72.50 220 GLN A CA 1
ATOM 1709 C C . GLN A 1 220 ? 10.575 18.421 -14.976 1.00 72.50 220 GLN A C 1
ATOM 1711 O O . GLN A 1 220 ? 11.470 19.255 -14.875 1.00 72.50 220 GLN A O 1
ATOM 1716 N N . GLN A 1 221 ? 9.552 18.335 -14.115 1.00 69.62 221 GLN A N 1
ATOM 1717 C CA . GLN A 1 221 ? 9.437 19.142 -12.887 1.00 69.62 221 GLN A CA 1
ATOM 1718 C C . GLN A 1 221 ? 10.035 18.399 -11.700 1.00 69.62 221 GLN A C 1
ATOM 1720 O O . GLN A 1 221 ? 10.706 19.041 -10.867 1.00 69.62 221 GLN A O 1
#

Sequence (221 aa):
MASLKKVSTLGKRKKSIDAEDVKKIEDKDLFDPKSVYVSLTSHAETFGVEPVRVKWGRAIPDIRGPIIGTNRHDKYRNAIGAHGGSYCVYRGLAVASGALDKTSNPDLSKTTPAAKIGPFPAWGDPEKIVTIDPFGHCVLEAFPEHFEKGYDIRPTIAVTKAHMDMQEIHEAVRVGRLKPDGKILKDTNQLVITKAAIDPVWYLPGIAKRFHTTESNLRQQ

Radius of gyration: 24.58 Å; chains: 1; bounding box: 74×52×67 Å

InterPro domains:
  IPR022163 GTP cyclohydrolase N-terminal [PF12471] (38-220)

Foldseek 3Di:
DDDDDDDDDDDDDDDDPDPPPDDDDDDDDDDDPLPPQDFLAPDPPPPQAPEDDAPALALQLVNGDAAAQDPPCSNHHDFGDHPPHPCVVVVVVCCVVVVDPPNDADDCVPQQAPDDDDDDNLRNGNQRDFWFNPCLSPCCVRPVVCVVVVGRGHRQKHKDKDWADDVVLVVCVVVPVDDAPCAQQNPVSIGTDIDMDGDITGNLCSVCVVVVHHSVVVSRD

Secondary structure (DSSP, 8-state):
--PPPPP---PPPPPPS-----PPP----S--TTSS---SSS-TT----------TT-SSHHHH------SSSGGG--SSS-TTGGGHHHHHHHHHTTSS-TTPPP--TT---SS-----GGGG-TTT-SSS-TTTT-HHHH-HHHHHTT-----SEEEEEEEE--HHHHHHHHTTSS---SSSB-TTS-EEEEEEEE-----HHHHHHHTTS-HHHHHT-

Organism: Aphanomyces astaci (NCBI:txid112090)